Protein AF-A0A380TCC9-F1 (afdb_monomer_lite)

Structure (mmCIF, N/CA/C/O backbone):
data_AF-A0A380TCC9-F1
#
_entry.id   AF-A0A380TCC9-F1
#
loop_
_atom_site.group_PDB
_atom_site.id
_atom_site.type_symbol
_atom_site.label_atom_id
_atom_site.label_alt_id
_atom_site.label_comp_id
_atom_site.label_asym_id
_atom_site.label_entity_id
_atom_site.label_seq_id
_atom_site.pdbx_PDB_ins_code
_atom_site.Cartn_x
_atom_site.Cartn_y
_atom_site.Cartn_z
_atom_site.occupancy
_atom_site.B_iso_or_equiv
_atom_site.auth_seq_id
_atom_site.auth_comp_id
_atom_site.auth_asym_id
_atom_site.auth_atom_id
_atom_site.pdbx_PDB_model_num
ATOM 1 N N . MET A 1 1 ? -4.052 -6.286 26.783 1.00 78.56 1 MET A N 1
ATOM 2 C CA . MET A 1 1 ? -2.960 -5.818 25.905 1.00 78.56 1 MET A CA 1
ATOM 3 C C . MET A 1 1 ? -2.343 -6.938 25.091 1.00 78.56 1 MET A C 1
ATOM 5 O O . MET A 1 1 ? -2.169 -6.717 23.906 1.00 78.56 1 MET A O 1
ATOM 9 N N . PHE A 1 2 ? -2.121 -8.133 25.656 1.00 84.25 2 PHE A N 1
ATOM 10 C CA . PHE A 1 2 ? -1.606 -9.297 24.916 1.00 84.25 2 PHE A CA 1
ATOM 11 C C . PHE A 1 2 ? -2.250 -9.511 23.531 1.00 84.25 2 PHE A C 1
ATOM 13 O O . PHE A 1 2 ? -1.544 -9.491 22.535 1.00 84.25 2 PHE A O 1
ATOM 20 N N . TRP A 1 3 ? -3.585 -9.587 23.446 1.00 83.81 3 TRP A N 1
ATOM 21 C CA . TRP A 1 3 ? -4.296 -9.752 22.168 1.00 83.81 3 TRP A CA 1
ATOM 22 C C . TRP A 1 3 ? -4.036 -8.645 21.139 1.00 83.81 3 TRP A C 1
ATOM 24 O O . TRP A 1 3 ? -3.915 -8.933 19.956 1.00 83.81 3 TRP A O 1
ATOM 34 N N . VAL A 1 4 ? -3.924 -7.386 21.576 1.00 88.00 4 VAL A N 1
ATOM 35 C CA . V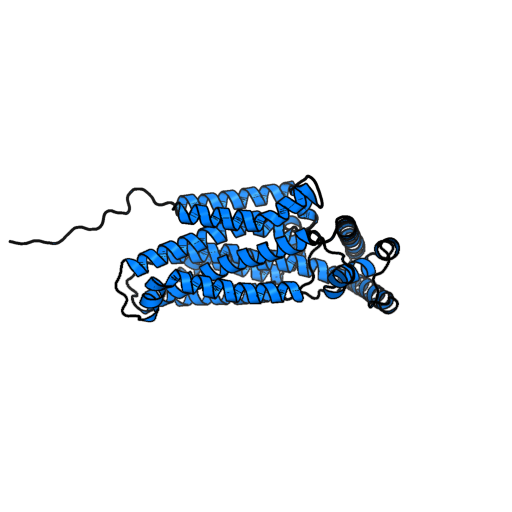AL A 1 4 ? -3.636 -6.254 20.677 1.00 88.00 4 VAL A CA 1
ATOM 36 C C . VAL A 1 4 ? -2.230 -6.394 20.108 1.00 88.00 4 VAL A C 1
ATOM 38 O O . VAL A 1 4 ? -2.048 -6.239 18.907 1.00 88.00 4 VAL A O 1
ATOM 41 N N . ILE A 1 5 ? -1.254 -6.734 20.955 1.00 87.94 5 ILE A N 1
ATOM 42 C CA . ILE A 1 5 ? 0.132 -6.963 20.536 1.00 87.94 5 ILE A CA 1
ATOM 43 C C . ILE A 1 5 ? 0.188 -8.143 19.566 1.00 87.94 5 ILE A C 1
ATOM 45 O O . ILE A 1 5 ? 0.710 -7.990 18.472 1.00 87.94 5 ILE A O 1
ATOM 49 N N . LEU A 1 6 ? -0.427 -9.276 19.916 1.00 90.69 6 LEU A N 1
ATOM 50 C CA . LEU A 1 6 ? -0.448 -10.475 19.079 1.00 90.69 6 LEU A CA 1
ATOM 51 C C . LEU A 1 6 ? -1.044 -10.200 17.691 1.00 90.69 6 LEU A C 1
ATOM 53 O O . LEU A 1 6 ? -0.425 -10.546 16.687 1.00 90.69 6 LEU A O 1
ATOM 57 N N . LEU A 1 7 ? -2.212 -9.552 17.621 1.00 91.38 7 LEU A N 1
ATOM 58 C CA . LEU A 1 7 ? -2.863 -9.213 16.350 1.00 91.38 7 LEU A CA 1
ATOM 59 C C . LEU A 1 7 ? -2.047 -8.202 15.541 1.00 91.38 7 LEU A C 1
ATOM 61 O O . LEU A 1 7 ? -1.898 -8.371 14.335 1.00 91.38 7 LEU A O 1
ATOM 65 N N . THR A 1 8 ? -1.477 -7.192 16.203 1.00 91.25 8 THR A N 1
ATOM 66 C CA . THR A 1 8 ? -0.614 -6.191 15.557 1.00 91.25 8 THR A CA 1
ATOM 67 C C . THR A 1 8 ? 0.622 -6.850 14.960 1.00 91.25 8 THR A C 1
ATOM 69 O O . THR A 1 8 ? 0.896 -6.665 13.780 1.00 91.25 8 THR A O 1
ATOM 72 N N . THR A 1 9 ? 1.348 -7.652 15.744 1.00 89.44 9 THR A N 1
ATOM 73 C CA . THR A 1 9 ? 2.548 -8.358 15.288 1.00 89.44 9 THR A CA 1
ATOM 74 C C . THR A 1 9 ? 2.212 -9.336 14.171 1.00 89.44 9 THR A C 1
ATOM 76 O O . THR A 1 9 ? 2.913 -9.354 13.171 1.00 89.44 9 THR A O 1
ATOM 79 N N . THR A 1 10 ? 1.111 -10.084 14.281 1.00 92.38 10 THR A N 1
ATOM 80 C CA . THR A 1 10 ? 0.687 -11.026 13.234 1.00 92.38 10 THR A CA 1
ATOM 81 C C . THR A 1 10 ? 0.359 -10.300 11.930 1.00 92.38 10 THR A C 1
ATOM 83 O O . THR A 1 10 ? 0.885 -10.660 10.879 1.00 92.38 10 THR A O 1
ATOM 86 N N . ALA A 1 11 ? -0.458 -9.242 11.988 1.00 91.81 11 ALA A N 1
ATOM 87 C CA . ALA A 1 11 ? -0.800 -8.445 10.812 1.00 91.81 11 ALA A CA 1
ATOM 88 C C . ALA A 1 11 ? 0.447 -7.809 10.181 1.00 91.81 11 ALA A C 1
ATOM 90 O O . ALA A 1 11 ? 0.619 -7.848 8.966 1.00 91.81 11 ALA A O 1
ATOM 91 N N . TYR A 1 12 ? 1.344 -7.270 11.007 1.00 90.62 12 TYR A N 1
ATOM 92 C CA . TYR A 1 12 ? 2.593 -6.661 10.564 1.00 90.62 12 TYR A CA 1
ATOM 93 C C . TYR A 1 12 ? 3.543 -7.676 9.915 1.00 90.62 12 TYR A C 1
ATOM 95 O O . TYR A 1 12 ? 4.058 -7.420 8.831 1.00 90.62 12 TYR A O 1
ATOM 103 N N . SER A 1 13 ? 3.724 -8.856 10.515 1.00 88.25 13 SER A N 1
ATOM 104 C CA . SER A 1 13 ? 4.538 -9.934 9.945 1.00 88.25 13 SER A CA 1
ATOM 105 C C . SER A 1 13 ? 4.006 -10.399 8.592 1.00 88.25 13 SER A C 1
ATOM 107 O O . SER A 1 13 ? 4.793 -10.567 7.664 1.00 88.25 13 SER A O 1
ATOM 109 N N . LEU A 1 14 ? 2.685 -10.556 8.450 1.00 89.56 14 LEU A N 1
ATOM 110 C CA . LEU A 1 14 ? 2.065 -10.929 7.175 1.00 89.56 14 LEU A CA 1
ATOM 111 C C . LEU A 1 14 ? 2.232 -9.839 6.112 1.00 89.56 14 LEU A C 1
ATOM 113 O O . LEU A 1 14 ? 2.480 -10.148 4.950 1.00 89.56 14 LEU A O 1
ATOM 117 N N . VAL A 1 15 ? 2.141 -8.568 6.507 1.00 86.81 15 VAL A N 1
ATOM 118 C CA . VAL A 1 15 ? 2.329 -7.434 5.596 1.00 86.81 15 VAL A CA 1
ATOM 119 C C . VAL A 1 15 ? 3.789 -7.251 5.174 1.00 86.81 15 VAL A C 1
ATOM 121 O O . VAL A 1 15 ? 4.055 -6.814 4.060 1.00 86.81 15 VAL A O 1
ATOM 124 N N . ILE A 1 16 ? 4.747 -7.622 6.019 1.00 85.19 16 ILE A N 1
ATOM 125 C CA . ILE A 1 16 ? 6.178 -7.544 5.701 1.00 85.19 16 ILE A CA 1
ATOM 126 C C . ILE A 1 16 ? 6.702 -8.797 4.992 1.00 85.19 16 ILE A C 1
ATOM 128 O O . ILE A 1 16 ? 7.741 -8.734 4.330 1.00 85.19 16 ILE A O 1
ATOM 132 N N . ALA A 1 17 ? 5.987 -9.920 5.064 1.00 84.44 17 ALA A N 1
ATOM 133 C CA . ALA A 1 17 ? 6.385 -11.181 4.441 1.00 84.44 17 ALA A CA 1
ATOM 134 C C . ALA A 1 17 ? 6.807 -11.060 2.959 1.00 84.44 17 ALA A C 1
ATOM 136 O O . ALA A 1 17 ? 7.847 -11.627 2.621 1.00 84.44 17 ALA A O 1
ATOM 137 N N . PRO A 1 18 ? 6.118 -10.299 2.079 1.00 81.81 18 PRO A N 1
ATOM 138 C CA . PRO A 1 18 ? 6.538 -10.168 0.682 1.00 81.81 18 PRO A CA 1
ATOM 139 C C . PRO A 1 18 ? 7.886 -9.457 0.548 1.00 81.81 18 PRO A C 1
ATOM 141 O O . PRO A 1 18 ? 8.705 -9.835 -0.285 1.00 81.81 18 PRO A O 1
ATOM 144 N N . MET A 1 19 ? 8.161 -8.463 1.398 1.00 79.00 19 MET A N 1
ATOM 145 C CA . MET A 1 19 ? 9.462 -7.791 1.420 1.00 79.00 19 MET A CA 1
ATOM 146 C C . MET A 1 19 ? 10.555 -8.707 1.940 1.00 79.00 19 MET A C 1
ATOM 148 O O . MET A 1 19 ? 11.636 -8.754 1.368 1.00 79.00 19 MET A O 1
ATOM 152 N N . LEU A 1 20 ? 10.295 -9.457 3.010 1.00 81.06 20 LEU A N 1
ATOM 153 C CA . LEU A 1 20 ? 11.282 -10.407 3.514 1.00 81.06 20 LEU A CA 1
ATOM 154 C C . LEU A 1 20 ? 11.590 -11.468 2.463 1.00 81.06 20 LEU A C 1
ATOM 156 O O . LEU A 1 20 ? 12.763 -11.720 2.207 1.00 81.06 20 LEU A O 1
ATOM 160 N N . TYR A 1 21 ? 10.571 -12.015 1.797 1.00 82.50 21 TYR A N 1
ATOM 161 C CA . TYR A 1 21 ? 10.746 -12.985 0.719 1.00 82.50 21 TYR A CA 1
ATOM 162 C C . TYR A 1 21 ? 11.533 -12.391 -0.460 1.00 82.50 21 TYR A C 1
ATOM 164 O O . TYR A 1 21 ? 12.522 -12.974 -0.907 1.00 82.50 21 TYR A O 1
ATOM 172 N N . ALA A 1 22 ? 11.200 -11.173 -0.892 1.00 77.56 22 ALA A N 1
ATOM 173 C CA . ALA A 1 22 ? 11.946 -10.463 -1.927 1.00 77.56 22 ALA A CA 1
ATOM 174 C C . ALA A 1 22 ? 13.425 -10.212 -1.556 1.00 77.56 22 ALA A C 1
ATOM 176 O O . ALA A 1 22 ? 14.294 -10.290 -2.428 1.00 77.56 22 ALA A O 1
ATOM 177 N N . ALA A 1 23 ? 13.709 -9.930 -0.277 1.00 77.38 23 ALA A N 1
ATOM 178 C CA . ALA A 1 23 ? 15.044 -9.644 0.271 1.00 77.38 23 ALA A CA 1
ATOM 179 C C . ALA A 1 23 ? 15.873 -10.894 0.592 1.00 77.38 23 ALA A C 1
ATOM 181 O O . ALA A 1 23 ? 17.027 -10.775 1.005 1.00 77.38 23 ALA A O 1
ATOM 182 N N . THR A 1 24 ? 15.282 -12.081 0.513 1.00 77.50 24 THR A N 1
ATOM 183 C CA . THR A 1 24 ? 15.957 -13.326 0.899 1.00 77.50 24 THR A CA 1
ATOM 184 C C . THR A 1 24 ? 16.052 -14.296 -0.265 1.00 77.50 24 THR A C 1
ATOM 186 O O . THR A 1 24 ? 17.090 -14.939 -0.415 1.00 77.50 24 THR A O 1
ATOM 189 N N . PHE A 1 25 ? 15.026 -14.354 -1.119 1.00 76.69 25 PHE A N 1
ATOM 190 C CA . PHE A 1 25 ? 14.885 -15.402 -2.128 1.00 76.69 25 PHE A CA 1
ATOM 191 C C . PHE A 1 25 ? 14.751 -14.906 -3.574 1.00 76.69 25 PHE A C 1
ATOM 193 O O . PHE A 1 25 ? 15.068 -15.676 -4.474 1.00 76.69 25 PHE A O 1
ATOM 200 N N . VAL A 1 26 ? 14.317 -13.660 -3.824 1.00 72.25 26 VAL A N 1
ATOM 201 C CA . VAL A 1 26 ? 13.966 -13.214 -5.194 1.00 72.25 26 VAL A CA 1
ATOM 202 C C . VAL A 1 26 ? 14.960 -12.215 -5.784 1.00 72.25 26 VAL A C 1
ATOM 204 O O . VAL A 1 26 ? 15.611 -12.519 -6.777 1.00 72.25 26 VAL A O 1
ATOM 207 N N . HIS A 1 27 ? 15.088 -11.017 -5.204 1.00 70.06 27 HIS A N 1
ATOM 208 C CA . HIS A 1 27 ? 15.743 -9.890 -5.891 1.00 70.06 27 HIS A CA 1
ATOM 209 C C . HIS A 1 27 ? 17.139 -9.585 -5.373 1.00 70.06 27 HIS A C 1
ATOM 211 O O . HIS A 1 27 ? 18.069 -9.358 -6.139 1.00 70.06 27 HIS A O 1
ATOM 217 N N . THR A 1 28 ? 17.305 -9.525 -4.056 1.00 63.62 28 THR A N 1
ATOM 218 C CA . THR A 1 28 ? 18.576 -9.136 -3.430 1.00 63.62 28 THR A CA 1
ATOM 219 C C . THR A 1 28 ? 18.705 -9.842 -2.094 1.00 63.62 28 THR A C 1
ATOM 221 O O . THR A 1 28 ? 17.683 -10.114 -1.490 1.00 63.62 28 THR A O 1
ATOM 224 N N . LYS A 1 29 ? 19.925 -10.077 -1.591 1.00 64.88 29 LYS A N 1
ATOM 225 C CA . LYS A 1 29 ? 20.166 -10.506 -0.194 1.00 64.88 29 LYS A CA 1
ATOM 226 C C . LYS A 1 29 ? 20.219 -9.322 0.788 1.00 64.88 29 LYS A C 1
ATOM 228 O O . LYS A 1 29 ? 20.809 -9.427 1.860 1.00 64.88 29 LYS A O 1
ATOM 233 N N . ASN A 1 30 ? 19.697 -8.157 0.392 1.00 66.69 30 ASN A N 1
ATOM 234 C CA . ASN A 1 30 ? 19.792 -6.921 1.162 1.00 66.69 30 ASN A CA 1
ATOM 235 C C . ASN A 1 30 ? 18.431 -6.223 1.233 1.00 66.69 30 ASN A C 1
ATOM 237 O O . ASN A 1 30 ? 17.964 -5.629 0.264 1.00 66.69 30 ASN A O 1
ATOM 241 N N . PHE A 1 31 ? 17.832 -6.225 2.421 1.00 65.69 31 PHE A N 1
ATOM 242 C CA . PHE A 1 31 ? 16.530 -5.613 2.683 1.00 65.69 31 PHE A CA 1
ATOM 243 C C . PHE A 1 31 ? 16.463 -4.125 2.291 1.00 65.69 31 PHE A C 1
ATOM 245 O O . PHE A 1 31 ? 15.452 -3.669 1.768 1.00 65.69 31 PHE A O 1
ATOM 252 N N . LEU A 1 32 ? 17.555 -3.368 2.452 1.00 64.31 32 LEU A N 1
ATOM 253 C CA . LEU A 1 32 ? 17.616 -1.948 2.071 1.00 64.31 32 LEU A CA 1
ATOM 254 C C . LEU A 1 32 ? 17.668 -1.729 0.552 1.00 64.31 32 LEU A C 1
ATOM 256 O O . LEU A 1 32 ? 17.309 -0.649 0.077 1.00 64.31 32 LEU A O 1
ATOM 260 N N . ALA A 1 33 ? 18.101 -2.732 -0.217 1.00 64.50 33 ALA A N 1
ATOM 261 C CA . ALA A 1 33 ? 18.130 -2.658 -1.674 1.00 64.50 33 ALA A CA 1
ATOM 262 C C . ALA A 1 33 ? 16.720 -2.773 -2.281 1.00 64.50 33 ALA A C 1
ATOM 264 O O . ALA A 1 33 ? 16.466 -2.183 -3.331 1.00 64.50 33 ALA A O 1
ATOM 265 N N . LEU A 1 34 ? 15.772 -3.417 -1.581 1.00 66.12 34 LEU A N 1
ATOM 266 C CA . LEU A 1 34 ? 14.358 -3.476 -1.983 1.00 66.12 34 LEU A CA 1
ATOM 267 C C . LEU A 1 34 ? 13.680 -2.114 -2.065 1.00 66.12 34 LEU A C 1
ATOM 269 O O . LEU A 1 34 ? 12.731 -1.942 -2.829 1.00 66.12 34 LEU A O 1
ATOM 273 N N . TYR A 1 35 ? 14.196 -1.133 -1.328 1.00 67.19 35 TYR A N 1
ATOM 274 C CA . TYR A 1 35 ? 13.736 0.242 -1.431 1.00 67.19 35 TYR A CA 1
ATOM 275 C C . TYR A 1 35 ? 13.854 0.768 -2.870 1.00 67.19 35 TYR A C 1
ATOM 277 O O . TYR A 1 35 ? 13.025 1.556 -3.292 1.00 67.19 35 TYR A O 1
ATOM 285 N N . GLY A 1 36 ? 14.840 0.319 -3.658 1.00 59.62 36 GLY A N 1
ATOM 286 C CA . GLY A 1 36 ? 14.944 0.705 -5.069 1.00 59.62 36 GLY A CA 1
ATOM 287 C C . GLY A 1 36 ? 13.829 0.132 -5.952 1.00 59.62 36 GLY A C 1
ATOM 288 O O . GLY A 1 36 ? 13.488 0.748 -6.955 1.00 59.62 36 GLY A O 1
ATOM 289 N N . TYR A 1 37 ? 13.252 -1.012 -5.573 1.00 62.91 37 TYR A N 1
ATOM 290 C CA . TYR A 1 37 ? 12.226 -1.718 -6.346 1.00 62.91 37 TYR A CA 1
ATOM 291 C C . TYR A 1 37 ? 10.805 -1.267 -5.984 1.00 62.91 37 TYR A C 1
ATOM 293 O O . TYR A 1 37 ? 9.946 -1.192 -6.861 1.00 62.91 37 TYR A O 1
ATOM 301 N N . ALA A 1 38 ? 10.543 -0.956 -4.711 1.00 66.12 38 ALA A N 1
ATOM 302 C CA . ALA A 1 38 ? 9.251 -0.429 -4.266 1.00 66.12 38 ALA A CA 1
ATOM 303 C C . ALA A 1 38 ? 9.385 0.472 -3.027 1.00 66.12 38 ALA A C 1
ATOM 305 O O . ALA A 1 38 ? 8.992 0.081 -1.919 1.00 66.12 38 ALA A O 1
ATOM 306 N N . PRO A 1 39 ? 9.908 1.698 -3.194 1.00 65.81 39 PRO A N 1
ATOM 307 C CA . PRO A 1 39 ? 10.122 2.612 -2.075 1.00 65.81 39 PRO A CA 1
ATOM 308 C C . PRO A 1 39 ? 8.810 3.001 -1.375 1.00 65.81 39 PRO A C 1
ATOM 310 O O . PRO A 1 39 ? 8.765 3.106 -0.152 1.00 65.81 39 PRO A O 1
ATOM 313 N N . GLN A 1 40 ? 7.709 3.112 -2.122 1.00 67.00 40 GLN A N 1
ATOM 314 C CA . GLN A 1 40 ? 6.370 3.391 -1.600 1.00 67.00 40 GLN A CA 1
ATOM 315 C C . GLN A 1 40 ? 5.841 2.298 -0.668 1.00 67.00 40 GLN A C 1
ATOM 317 O O . GLN A 1 40 ? 5.240 2.590 0.366 1.00 67.00 40 GLN A O 1
ATOM 322 N N . GLN A 1 41 ? 6.076 1.032 -1.023 1.00 67.38 41 GLN A N 1
ATOM 323 C CA . GLN A 1 41 ? 5.690 -0.099 -0.192 1.00 67.38 41 GLN A CA 1
ATOM 324 C C . GLN A 1 41 ? 6.573 -0.105 1.053 1.00 67.38 41 GLN A C 1
ATOM 326 O O . GLN A 1 41 ? 6.057 -0.196 2.163 1.00 67.38 41 GLN A O 1
ATOM 331 N N . PHE A 1 42 ? 7.884 0.078 0.881 1.00 67.06 42 PHE A N 1
ATOM 332 C CA . PHE A 1 42 ? 8.853 0.076 1.974 1.00 67.06 42 PHE A CA 1
ATOM 333 C C . PHE A 1 42 ? 8.552 1.150 3.026 1.00 67.06 42 PHE A C 1
ATOM 335 O O . PHE A 1 42 ? 8.518 0.858 4.217 1.00 67.06 42 PHE A O 1
ATOM 342 N N . VAL A 1 43 ? 8.280 2.386 2.603 1.00 71.38 43 VAL A N 1
ATOM 343 C CA . VAL A 1 43 ? 8.030 3.495 3.532 1.00 71.38 43 VAL A CA 1
ATOM 344 C C . VAL A 1 43 ? 6.729 3.300 4.306 1.00 71.38 43 VAL A C 1
ATOM 346 O O . VAL A 1 43 ? 6.723 3.527 5.511 1.00 71.38 43 VAL A O 1
ATOM 349 N N . PHE A 1 44 ? 5.646 2.856 3.660 1.00 75.19 44 PHE A N 1
ATOM 350 C CA . PHE A 1 44 ? 4.353 2.692 4.329 1.00 75.19 44 PHE A CA 1
ATOM 351 C C . PHE A 1 44 ? 4.259 1.419 5.187 1.00 75.19 44 PHE A C 1
ATOM 353 O O . PHE A 1 44 ? 3.762 1.458 6.313 1.00 75.19 44 PHE A O 1
ATOM 360 N N . LEU A 1 45 ? 4.715 0.279 4.669 1.00 75.69 45 LEU A N 1
ATOM 361 C CA . LEU A 1 45 ? 4.446 -1.024 5.286 1.00 75.69 45 LEU A CA 1
ATOM 362 C C . LEU A 1 45 ? 5.385 -1.325 6.451 1.00 75.69 45 LEU A C 1
ATOM 364 O O . LEU A 1 45 ? 4.985 -2.011 7.387 1.00 75.69 45 LEU A O 1
ATOM 368 N N . VAL A 1 46 ? 6.605 -0.780 6.431 1.00 71.75 46 VAL A N 1
ATOM 369 C CA . VAL A 1 46 ? 7.576 -1.002 7.510 1.00 71.75 46 VAL A CA 1
ATOM 370 C C . VAL A 1 46 ? 7.195 -0.213 8.765 1.00 71.75 46 VAL A C 1
ATOM 372 O O . VAL A 1 46 ? 7.534 -0.623 9.866 1.00 71.75 46 VAL A O 1
ATOM 375 N N . LEU A 1 47 ? 6.495 0.921 8.651 1.00 73.44 47 LEU A N 1
ATOM 376 C CA . LEU A 1 47 ? 6.378 1.852 9.783 1.00 73.44 47 LEU A CA 1
ATOM 377 C C . LEU A 1 47 ? 4.962 2.408 10.002 1.00 73.44 47 LEU A C 1
ATOM 379 O O . LEU A 1 47 ? 4.350 2.037 11.007 1.00 73.44 47 LEU A O 1
ATOM 383 N N . PRO A 1 48 ? 4.379 3.228 9.103 1.00 81.12 48 PRO A N 1
ATOM 384 C CA . PRO A 1 48 ? 2.993 3.677 9.224 1.00 81.12 48 PRO A CA 1
ATOM 385 C C . PRO A 1 48 ? 2.000 2.538 9.447 1.00 81.12 48 PRO A C 1
ATOM 387 O O . PRO A 1 48 ? 1.117 2.655 10.293 1.00 81.12 48 PRO A O 1
ATOM 390 N N . PHE A 1 49 ? 2.162 1.409 8.755 1.00 86.94 49 PHE A N 1
ATOM 391 C CA . PHE A 1 49 ? 1.252 0.280 8.914 1.00 86.94 49 PHE A CA 1
ATOM 392 C C . PHE A 1 49 ? 1.268 -0.310 10.332 1.00 86.94 49 PHE A C 1
ATOM 394 O O . PHE A 1 49 ? 0.214 -0.662 10.858 1.00 86.94 49 PHE A O 1
ATOM 401 N N . LEU A 1 50 ? 2.432 -0.368 10.986 1.00 87.00 50 LEU A N 1
ATOM 402 C CA . LEU A 1 50 ? 2.542 -0.859 12.360 1.00 87.00 50 LEU A CA 1
ATOM 403 C C . LEU A 1 50 ? 1.763 0.032 13.339 1.00 87.00 50 LEU A C 1
ATOM 405 O O . LEU A 1 50 ? 1.013 -0.470 14.180 1.00 87.00 50 LEU A O 1
ATOM 409 N N . ILE A 1 51 ? 1.898 1.355 13.186 1.00 85.56 51 ILE A N 1
ATOM 410 C CA . ILE A 1 51 ? 1.138 2.349 13.958 1.00 85.56 51 ILE A CA 1
ATOM 411 C C . ILE A 1 51 ? -0.361 2.180 13.691 1.00 85.56 51 ILE A C 1
ATOM 413 O O . ILE A 1 51 ? -1.154 2.121 14.633 1.00 85.56 51 ILE A O 1
ATOM 417 N N . ALA A 1 52 ? -0.747 2.062 12.419 1.00 88.06 52 ALA A N 1
ATOM 418 C CA . ALA A 1 52 ? -2.134 1.907 12.003 1.00 88.06 52 ALA A CA 1
ATOM 419 C C . ALA A 1 52 ? -2.767 0.637 12.590 1.00 88.06 52 ALA A C 1
ATOM 421 O O . ALA A 1 52 ? -3.852 0.704 13.167 1.00 88.06 52 ALA A O 1
ATOM 422 N N . ALA A 1 53 ? -2.078 -0.504 12.511 1.00 91.25 53 ALA A N 1
ATOM 423 C CA . ALA A 1 53 ? -2.538 -1.775 13.060 1.00 91.25 53 ALA A CA 1
ATOM 424 C C . ALA A 1 53 ? -2.717 -1.714 14.577 1.00 91.25 53 ALA A C 1
ATOM 426 O O . ALA A 1 53 ? -3.792 -2.043 15.085 1.00 91.25 53 ALA A O 1
ATOM 427 N N . TYR A 1 54 ? -1.709 -1.206 15.289 1.00 91.00 54 TYR A N 1
ATOM 428 C CA . TYR A 1 54 ? -1.778 -1.050 16.737 1.00 91.00 54 TYR A CA 1
ATOM 429 C C . TYR A 1 54 ? -2.943 -0.147 17.160 1.00 91.00 54 TYR A C 1
ATOM 431 O O . TYR A 1 54 ? -3.750 -0.531 18.009 1.00 91.00 54 TYR A O 1
ATOM 439 N N . ALA A 1 55 ? -3.072 1.027 16.535 1.00 89.44 55 ALA A N 1
ATOM 440 C CA . ALA A 1 55 ? -4.134 1.980 16.833 1.00 89.44 55 ALA A CA 1
ATOM 441 C C . ALA A 1 55 ? -5.527 1.398 16.548 1.00 89.44 55 ALA A C 1
ATOM 443 O O . ALA A 1 55 ? -6.427 1.535 17.376 1.00 89.44 55 ALA A O 1
ATOM 444 N N . SER A 1 56 ? -5.688 0.684 15.429 1.00 92.50 56 SER A N 1
ATOM 445 C CA . SER A 1 56 ? -6.959 0.074 15.017 1.00 92.50 56 SER A CA 1
ATOM 446 C C . SER A 1 56 ? -7.412 -1.012 15.990 1.00 92.50 56 SER A C 1
ATOM 448 O O . SER A 1 56 ? -8.532 -0.961 16.500 1.00 92.50 56 SER A O 1
ATOM 450 N N . PHE A 1 57 ? -6.537 -1.969 16.315 1.00 93.88 57 PHE A N 1
ATOM 451 C CA . PHE A 1 57 ? -6.878 -3.054 17.240 1.00 93.88 57 PHE A CA 1
ATOM 452 C C . PHE A 1 57 ? -7.069 -2.559 18.674 1.00 93.88 57 PHE A C 1
ATOM 454 O O . PHE A 1 57 ? -7.949 -3.047 19.390 1.00 93.88 57 PHE A O 1
ATOM 461 N N . LEU A 1 58 ? -6.270 -1.579 19.108 1.00 91.69 58 LEU A N 1
ATOM 462 C CA . LEU A 1 58 ? -6.425 -0.994 20.432 1.00 91.69 58 LEU A CA 1
ATOM 463 C C . LEU A 1 58 ? -7.725 -0.191 20.544 1.00 91.69 58 LEU A C 1
ATOM 465 O O . LEU A 1 58 ? -8.411 -0.311 21.562 1.00 91.69 58 LEU A O 1
ATOM 469 N N . CYS A 1 59 ? -8.076 0.580 19.511 1.00 90.44 59 CYS A N 1
ATOM 470 C CA . CYS A 1 59 ? -9.332 1.321 19.449 1.00 90.44 59 CYS A CA 1
ATOM 471 C C . CYS A 1 59 ? -10.516 0.356 19.522 1.00 90.44 59 CYS A C 1
ATOM 473 O O . CYS A 1 59 ? -11.334 0.466 20.434 1.00 90.44 59 CYS A O 1
ATOM 475 N N . PHE A 1 60 ? -10.534 -0.663 18.658 1.00 91.44 60 PHE A N 1
ATOM 476 C CA . PHE A 1 60 ? -11.592 -1.668 18.633 1.00 91.44 60 PHE A CA 1
ATOM 477 C C . PHE A 1 60 ? -11.781 -2.340 19.997 1.00 91.44 60 PHE A C 1
ATOM 479 O O . PHE A 1 60 ? -12.897 -2.440 20.505 1.00 91.44 60 PHE A O 1
ATOM 486 N N . ARG A 1 61 ? -10.678 -2.726 20.654 1.00 90.25 61 ARG A N 1
ATOM 487 C CA . ARG A 1 61 ? -10.727 -3.286 22.010 1.00 90.25 61 ARG A CA 1
ATOM 488 C C . ARG A 1 61 ? -11.363 -2.320 23.010 1.00 90.25 61 ARG A C 1
ATOM 490 O O . ARG A 1 61 ? -12.144 -2.759 23.849 1.00 90.25 61 ARG A O 1
ATOM 497 N N . GLN A 1 62 ? -10.988 -1.043 22.990 1.00 88.31 62 GLN A N 1
ATOM 498 C CA . GLN A 1 62 ? -11.527 -0.060 23.934 1.00 88.31 62 GLN A CA 1
ATOM 499 C C . GLN A 1 62 ? -13.013 0.199 23.692 1.00 88.31 62 GLN A C 1
ATOM 501 O O . GLN A 1 62 ? -13.780 0.223 24.650 1.00 88.31 62 GLN A O 1
ATOM 506 N N . VAL A 1 63 ? -13.423 0.301 22.429 1.00 88.31 63 VAL A N 1
ATOM 507 C CA . VAL A 1 63 ? -14.829 0.438 22.040 1.00 88.31 63 VAL A CA 1
ATOM 508 C C . VAL A 1 63 ? -15.649 -0.759 22.521 1.00 88.31 63 VAL A C 1
ATOM 510 O O . VAL A 1 63 ? -16.678 -0.569 23.161 1.00 88.31 63 VAL A O 1
ATOM 513 N N . LEU A 1 64 ? -15.168 -1.990 22.316 1.00 86.75 64 LEU A N 1
ATOM 514 C CA . LEU A 1 64 ? -15.847 -3.189 22.816 1.00 86.75 64 LEU A CA 1
ATOM 515 C C . LEU A 1 64 ? -15.963 -3.219 24.346 1.00 86.75 64 LEU A C 1
ATOM 517 O O . LEU A 1 64 ? -16.972 -3.687 24.865 1.00 86.75 64 LEU A O 1
ATOM 521 N N . ILE A 1 65 ? -14.952 -2.735 25.077 1.00 86.44 65 ILE A N 1
ATOM 522 C CA . ILE A 1 65 ? -15.021 -2.635 26.544 1.00 86.44 65 ILE A CA 1
ATOM 523 C C . ILE A 1 65 ? -16.127 -1.666 26.955 1.00 86.44 65 ILE A C 1
ATOM 525 O O . ILE A 1 65 ? -16.932 -2.021 27.812 1.00 86.44 65 ILE A O 1
ATOM 529 N N . VAL A 1 66 ? -16.195 -0.487 26.329 1.00 85.12 66 VAL A N 1
ATOM 530 C CA . VAL A 1 66 ? -17.248 0.503 26.600 1.00 85.12 66 VAL A CA 1
ATOM 531 C C . VAL A 1 66 ? -18.622 -0.104 26.323 1.00 85.12 66 VAL A C 1
ATOM 533 O O . VAL A 1 66 ? -19.453 -0.128 27.227 1.00 85.12 66 VAL A O 1
ATOM 536 N N . ILE A 1 67 ? -18.811 -0.696 25.138 1.00 83.56 67 ILE A N 1
ATOM 537 C CA . ILE A 1 67 ? -20.064 -1.345 24.729 1.00 83.56 67 ILE A CA 1
ATOM 538 C C . ILE A 1 67 ? -20.490 -2.455 25.701 1.00 83.56 67 ILE A C 1
ATOM 540 O O . ILE A 1 67 ? -21.660 -2.546 26.042 1.00 83.56 67 ILE A O 1
ATOM 544 N N . ARG A 1 68 ? -19.563 -3.298 26.171 1.00 81.00 68 ARG A N 1
ATOM 545 C CA . ARG A 1 68 ? -19.885 -4.412 27.085 1.00 81.00 68 ARG A CA 1
ATOM 546 C C . ARG A 1 68 ? -20.109 -3.987 28.527 1.00 81.00 68 ARG A C 1
ATOM 548 O O . ARG A 1 68 ? -20.808 -4.673 29.262 1.00 81.00 68 ARG A O 1
ATOM 555 N N . SER A 1 69 ? -19.468 -2.903 28.950 1.00 77.88 69 SER A N 1
ATOM 556 C CA . SER A 1 69 ? -19.575 -2.396 30.319 1.00 77.88 69 SER A CA 1
ATOM 557 C C . SER A 1 69 ? -20.882 -1.652 30.592 1.00 77.88 69 SER A C 1
ATOM 559 O O . SER A 1 69 ? -21.144 -1.312 31.745 1.00 77.88 69 SER A O 1
ATOM 561 N N . LYS A 1 70 ? -21.689 -1.379 29.557 1.00 71.94 70 LYS A N 1
ATOM 562 C CA . LYS A 1 70 ? -22.875 -0.525 29.647 1.00 71.94 70 LYS A CA 1
ATOM 563 C C . LYS A 1 70 ? -24.054 -1.112 28.885 1.00 71.94 70 LYS A C 1
ATOM 565 O O . LYS A 1 70 ? -23.884 -1.766 27.863 1.00 71.94 70 LYS A O 1
ATOM 570 N N . ALA A 1 71 ? -25.253 -0.856 29.394 1.00 67.19 71 ALA A N 1
ATOM 571 C CA . ALA A 1 71 ? -26.482 -1.140 28.675 1.00 67.19 71 ALA A CA 1
ATOM 572 C C . ALA A 1 71 ? -26.731 0.003 27.685 1.00 67.19 71 ALA A C 1
ATOM 574 O O . ALA A 1 71 ? -26.858 1.155 28.093 1.00 67.19 71 ALA A O 1
ATOM 575 N N . PHE A 1 72 ? -26.750 -0.318 26.395 1.00 73.75 72 PHE A N 1
ATOM 576 C CA . PHE A 1 72 ? -27.155 0.608 25.345 1.00 73.75 72 PHE A CA 1
ATOM 577 C C . PHE A 1 72 ? -28.535 0.192 24.842 1.00 73.75 72 PHE A C 1
ATOM 579 O O . PHE A 1 72 ? -28.727 -0.966 24.477 1.00 73.75 72 PHE A O 1
ATOM 586 N N . ASP A 1 73 ? -29.461 1.144 24.741 1.00 67.94 73 ASP A N 1
ATOM 587 C CA . ASP A 1 73 ? -30.826 0.886 24.251 1.00 67.94 73 ASP A CA 1
ATOM 588 C C . ASP A 1 73 ? -30.878 0.614 22.734 1.00 67.94 73 ASP A C 1
ATOM 590 O O . ASP A 1 73 ? -31.902 0.221 22.184 1.00 67.94 73 ASP A O 1
ATOM 594 N N . SER A 1 74 ? -29.761 0.806 22.025 1.00 75.50 74 SER A N 1
ATOM 595 C CA . SER A 1 74 ? -29.662 0.523 20.595 1.00 75.50 74 SER A CA 1
ATOM 596 C C . SER A 1 74 ? -29.551 -0.982 20.336 1.00 75.50 74 SER A C 1
ATOM 598 O O . SER A 1 74 ? -28.521 -1.596 20.631 1.00 75.50 74 SER A O 1
ATOM 600 N N . GLU A 1 75 ? -30.570 -1.562 19.691 1.00 80.25 75 GLU A N 1
ATOM 601 C CA . GLU A 1 75 ? -30.558 -2.957 19.218 1.00 80.25 75 GLU A CA 1
ATOM 602 C C . GLU A 1 75 ? -29.318 -3.266 18.369 1.00 80.25 75 GLU A C 1
ATOM 604 O O . GLU A 1 75 ? -28.725 -4.336 18.487 1.00 80.25 75 GLU A O 1
ATOM 609 N N . PHE A 1 76 ? -28.868 -2.297 17.567 1.00 79.12 76 PHE A N 1
ATOM 610 C CA . PHE A 1 76 ? -27.679 -2.423 16.730 1.00 79.12 76 PHE A CA 1
ATOM 611 C C . PHE A 1 76 ? -26.384 -2.547 17.550 1.00 79.12 76 PHE A C 1
ATOM 613 O O . PHE A 1 76 ? -25.567 -3.426 17.275 1.00 79.12 76 PHE A O 1
ATOM 620 N N . ILE A 1 77 ? -26.193 -1.713 18.582 1.00 77.69 77 ILE A N 1
ATOM 621 C CA . ILE A 1 77 ? -25.009 -1.788 19.462 1.00 77.69 77 ILE A CA 1
ATOM 622 C C . ILE A 1 77 ? -25.000 -3.111 20.228 1.00 77.69 77 ILE A C 1
ATOM 624 O O . ILE A 1 77 ? -23.964 -3.775 20.313 1.00 77.69 77 ILE A O 1
ATOM 628 N N . THR A 1 78 ? -26.160 -3.519 20.741 1.00 79.06 78 THR A N 1
ATOM 629 C CA . THR A 1 78 ? -26.326 -4.785 21.458 1.00 79.06 78 THR A CA 1
ATOM 630 C C . THR A 1 78 ? -26.048 -5.978 20.543 1.00 79.06 78 THR A C 1
ATOM 632 O O . THR A 1 78 ? -25.306 -6.889 20.919 1.00 79.06 78 THR A O 1
ATOM 635 N N . TRP A 1 79 ? -26.547 -5.947 19.303 1.00 83.81 79 TRP A N 1
ATOM 636 C CA . TRP A 1 79 ? -26.256 -6.975 18.309 1.00 83.81 79 TRP A CA 1
ATOM 637 C C . TRP A 1 79 ? -24.760 -7.052 17.992 1.00 83.81 79 TRP A C 1
ATOM 639 O O . TRP A 1 79 ? -24.208 -8.153 18.016 1.00 83.81 79 TRP A O 1
ATOM 649 N N . ILE A 1 80 ? -24.079 -5.918 17.773 1.00 81.06 80 ILE A N 1
ATOM 650 C CA . ILE A 1 80 ? -22.627 -5.902 17.530 1.00 81.06 80 ILE A CA 1
ATOM 651 C C . ILE A 1 80 ? -21.855 -6.406 18.749 1.00 81.06 80 ILE A C 1
ATOM 653 O O . ILE A 1 80 ? -20.913 -7.173 18.585 1.00 81.06 80 ILE A O 1
ATOM 657 N N . SER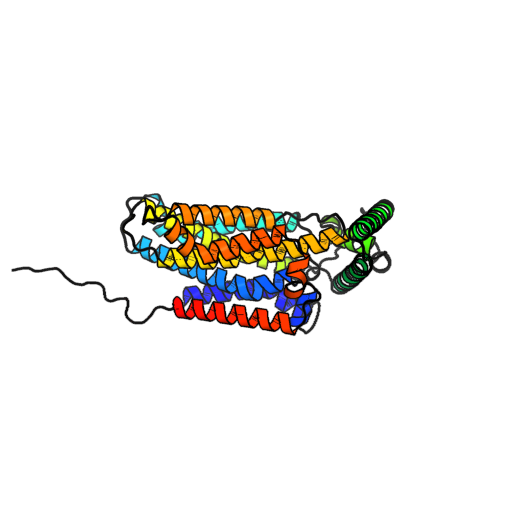 A 1 81 ? -22.238 -6.028 19.969 1.00 79.31 81 SER A N 1
ATOM 658 C CA . SER A 1 81 ? -21.586 -6.511 21.196 1.00 79.31 81 SER A CA 1
ATOM 659 C C . SER A 1 81 ? -21.571 -8.041 21.279 1.00 79.31 81 SER A C 1
ATOM 661 O O . SER A 1 81 ? -20.549 -8.653 21.617 1.00 79.31 81 SER A O 1
ATOM 663 N N . ASN A 1 82 ? -22.700 -8.650 20.907 1.00 84.00 82 ASN A N 1
ATOM 664 C CA . ASN A 1 82 ? -22.916 -10.092 20.957 1.00 84.00 82 ASN A CA 1
ATOM 665 C C . ASN A 1 82 ? -22.323 -10.819 19.740 1.00 84.00 82 ASN A C 1
ATOM 667 O O . ASN A 1 82 ? -21.843 -11.941 19.875 1.00 84.00 82 ASN A O 1
ATOM 671 N N . ASN A 1 83 ? -22.288 -10.169 18.573 1.00 87.38 83 ASN A N 1
ATOM 672 C CA . ASN A 1 83 ? -21.913 -10.775 17.291 1.00 87.38 83 ASN A CA 1
ATOM 673 C C . ASN A 1 83 ? -20.690 -10.114 16.634 1.00 87.38 83 ASN A C 1
ATOM 675 O O . ASN A 1 83 ? -20.507 -10.211 15.425 1.00 87.38 83 ASN A O 1
ATOM 679 N N . TRP A 1 84 ? -19.815 -9.464 17.407 1.00 83.88 84 TRP A N 1
ATOM 680 C CA . TRP A 1 84 ? -18.659 -8.721 16.879 1.00 83.88 84 TRP A CA 1
ATOM 681 C C . TRP A 1 84 ? -17.747 -9.570 15.975 1.00 83.88 84 TRP A C 1
ATOM 683 O O . TRP A 1 84 ? -17.166 -9.048 15.026 1.00 83.88 84 TRP A O 1
ATOM 693 N N . VAL A 1 85 ? -17.653 -10.881 16.232 1.00 88.12 85 VAL A N 1
ATOM 694 C CA . VAL A 1 85 ? -16.926 -11.834 15.376 1.00 88.12 85 VAL A CA 1
ATOM 695 C C . VAL A 1 85 ? -17.568 -11.926 13.991 1.00 88.12 85 VAL A C 1
ATOM 697 O O . VAL A 1 85 ? -16.861 -11.879 12.990 1.00 88.12 85 VAL A O 1
ATOM 700 N N . VAL A 1 86 ? -18.900 -12.000 13.924 1.00 88.62 86 VAL A N 1
ATOM 701 C CA . VAL A 1 86 ? -19.659 -12.035 12.664 1.00 88.62 86 VAL A CA 1
ATOM 702 C C . VAL A 1 86 ? -19.442 -10.744 11.880 1.00 88.62 86 VAL A C 1
ATOM 704 O O . VAL A 1 86 ? -19.207 -10.799 10.676 1.00 88.62 86 VAL A O 1
ATOM 707 N N . THR A 1 87 ? -19.425 -9.591 12.553 1.00 86.19 87 THR A N 1
ATOM 708 C CA . THR A 1 87 ? -19.126 -8.301 11.913 1.00 86.19 87 THR A CA 1
ATOM 709 C C . THR A 1 87 ? -17.729 -8.289 11.289 1.00 86.19 87 THR A C 1
ATOM 711 O O . THR A 1 87 ? -17.565 -7.852 10.152 1.00 86.19 87 THR A O 1
ATOM 714 N N . ILE A 1 88 ? -16.720 -8.831 11.983 1.00 87.75 88 ILE A N 1
ATOM 715 C CA . ILE A 1 88 ? -15.368 -8.966 11.421 1.00 87.75 88 ILE A CA 1
ATOM 716 C C . ILE A 1 88 ? -15.359 -9.930 10.229 1.00 87.75 88 ILE A C 1
ATOM 718 O O . ILE A 1 88 ? -14.763 -9.603 9.207 1.00 87.75 88 ILE A O 1
ATOM 722 N N . LEU A 1 89 ? -16.031 -11.083 10.318 1.00 90.00 89 LEU A N 1
ATOM 723 C CA . LEU A 1 89 ? -16.108 -12.053 9.217 1.00 90.00 89 LEU A CA 1
ATOM 724 C C . LEU A 1 89 ? -16.791 -11.471 7.973 1.00 90.00 89 LEU A C 1
ATOM 726 O O . LEU A 1 89 ? -16.340 -11.711 6.854 1.00 90.00 89 LEU A O 1
ATOM 730 N N . PHE A 1 90 ? -17.829 -10.658 8.158 1.00 89.19 90 PHE A N 1
ATOM 731 C CA . PHE A 1 90 ? -18.453 -9.920 7.064 1.00 89.19 90 PHE A CA 1
ATOM 732 C C . PHE A 1 90 ? -17.466 -8.939 6.412 1.00 89.19 90 PHE A C 1
ATOM 734 O O . PHE A 1 90 ? -17.347 -8.896 5.188 1.00 89.19 90 PHE A O 1
ATOM 741 N N . GLY A 1 91 ? -16.692 -8.211 7.222 1.00 87.88 91 GLY A N 1
ATOM 742 C CA . GLY A 1 91 ? -15.592 -7.379 6.735 1.00 87.88 91 GLY A CA 1
ATOM 743 C C . GLY A 1 91 ? -14.551 -8.167 5.942 1.00 87.88 91 GLY A C 1
ATOM 744 O O . GLY A 1 91 ? -14.152 -7.740 4.863 1.00 87.88 91 GLY A O 1
ATOM 745 N N . VAL A 1 92 ? -14.160 -9.349 6.425 1.00 90.50 92 VAL A N 1
ATOM 746 C CA . VAL A 1 92 ? -13.236 -10.253 5.724 1.00 90.50 92 VAL A CA 1
ATOM 747 C C . VAL A 1 92 ? -13.791 -10.665 4.358 1.00 90.50 92 VAL A C 1
ATOM 749 O O . VAL A 1 92 ? -13.053 -10.635 3.373 1.00 90.50 92 VAL A O 1
ATOM 752 N N . ALA A 1 93 ? -15.082 -10.990 4.261 1.00 89.94 93 ALA A N 1
ATOM 753 C CA . ALA A 1 93 ? -15.719 -11.324 2.988 1.00 89.94 93 ALA A CA 1
ATOM 754 C C . ALA A 1 93 ? -15.698 -10.139 2.004 1.00 89.94 93 ALA A C 1
ATOM 756 O O . ALA A 1 93 ? -15.293 -10.302 0.852 1.00 89.94 93 ALA A O 1
ATOM 757 N N . LEU A 1 94 ? -16.046 -8.930 2.462 1.00 88.38 94 LEU A N 1
ATOM 758 C CA . LEU A 1 94 ? -15.993 -7.717 1.636 1.00 88.38 94 LEU A CA 1
ATOM 759 C C . LEU A 1 94 ? -14.573 -7.406 1.155 1.00 88.38 94 LEU A C 1
ATOM 761 O O . LEU A 1 94 ? -14.351 -7.149 -0.028 1.00 88.38 94 LEU A O 1
ATOM 765 N N . VAL A 1 95 ? -13.598 -7.468 2.062 1.00 89.25 95 VAL A N 1
ATOM 766 C CA . VAL A 1 95 ? -12.189 -7.235 1.738 1.00 89.25 95 VAL A CA 1
ATOM 767 C C . VAL A 1 95 ? -11.670 -8.289 0.757 1.00 89.25 95 VAL A C 1
ATOM 769 O O . VAL A 1 95 ? -10.901 -7.950 -0.142 1.00 89.25 95 VAL A O 1
ATOM 772 N N . SER A 1 96 ? -12.128 -9.539 0.858 1.00 87.62 96 SER A N 1
ATOM 773 C CA . SER A 1 96 ? -11.772 -10.599 -0.095 1.00 87.62 96 SER A CA 1
ATOM 774 C C . SER A 1 96 ? -12.213 -10.245 -1.517 1.00 87.62 96 SER A C 1
ATOM 776 O O . SER A 1 96 ? -11.413 -10.344 -2.443 1.00 87.62 96 SER A O 1
ATOM 778 N N . ILE A 1 97 ? -13.446 -9.754 -1.690 1.00 86.06 97 ILE A N 1
ATOM 779 C CA . ILE A 1 97 ? -13.979 -9.339 -3.000 1.00 86.06 97 ILE A CA 1
ATOM 780 C C . ILE A 1 97 ? -13.136 -8.206 -3.597 1.00 86.06 97 ILE A C 1
ATOM 782 O O . ILE A 1 97 ? -12.725 -8.283 -4.755 1.00 86.06 97 ILE A O 1
ATOM 786 N N . VAL A 1 98 ? -12.825 -7.180 -2.797 1.00 82.50 98 VAL A N 1
ATOM 787 C CA . VAL A 1 98 ? -11.976 -6.054 -3.229 1.00 82.50 98 VAL A CA 1
ATOM 788 C C . VAL A 1 98 ? -10.574 -6.533 -3.608 1.00 82.50 98 VAL A C 1
ATOM 790 O O . VAL A 1 98 ? -10.028 -6.110 -4.624 1.00 82.50 98 VAL A O 1
ATO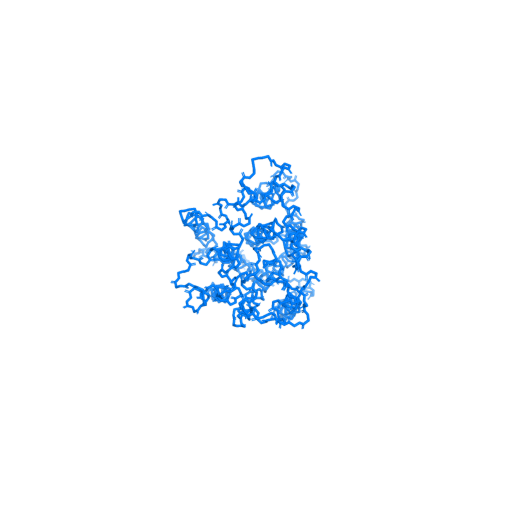M 793 N N . THR A 1 99 ? -10.003 -7.450 -2.829 1.00 83.62 99 THR A N 1
ATOM 794 C CA . THR A 1 99 ? -8.667 -7.994 -3.094 1.00 83.62 99 THR A CA 1
ATOM 795 C C . THR A 1 99 ? -8.633 -8.797 -4.397 1.00 83.62 99 THR A C 1
ATOM 797 O O . THR A 1 99 ? -7.694 -8.653 -5.178 1.00 83.62 99 THR A O 1
ATOM 800 N N . ILE A 1 100 ? -9.663 -9.605 -4.671 1.00 82.19 100 ILE A N 1
ATOM 801 C CA . ILE A 1 100 ? -9.793 -10.348 -5.933 1.00 82.19 100 ILE A CA 1
ATOM 802 C C . ILE A 1 100 ? -9.911 -9.379 -7.116 1.00 82.19 100 ILE A C 1
ATOM 804 O O . ILE A 1 100 ? -9.251 -9.569 -8.138 1.00 82.19 100 ILE A O 1
ATOM 808 N N . ALA A 1 101 ? -10.704 -8.313 -6.973 1.00 78.81 101 ALA A N 1
ATOM 809 C CA . ALA A 1 101 ? -10.832 -7.293 -8.007 1.00 78.81 101 ALA A CA 1
ATOM 810 C C . ALA A 1 101 ? -9.490 -6.595 -8.298 1.00 78.81 101 ALA A C 1
ATOM 812 O O . ALA A 1 101 ? -9.130 -6.447 -9.467 1.00 78.81 101 ALA A O 1
ATOM 813 N N . ASP A 1 102 ? -8.711 -6.227 -7.271 1.00 75.06 102 ASP A N 1
ATOM 814 C CA . ASP A 1 102 ? -7.367 -5.653 -7.455 1.00 75.06 102 ASP A CA 1
ATOM 815 C C . ASP A 1 102 ? -6.402 -6.651 -8.109 1.00 75.06 102 ASP A C 1
ATOM 817 O O . ASP A 1 102 ? -5.677 -6.299 -9.040 1.00 75.06 102 ASP A O 1
ATOM 821 N N . TYR A 1 103 ? -6.413 -7.913 -7.669 1.00 73.06 103 TYR A N 1
ATOM 822 C CA . TYR A 1 103 ? -5.605 -8.976 -8.266 1.00 73.06 103 TYR A CA 1
ATOM 823 C C . TYR A 1 103 ? -5.856 -9.113 -9.773 1.00 73.06 103 TYR A C 1
ATOM 825 O O . TYR A 1 103 ? -4.910 -9.258 -10.547 1.00 73.06 103 TYR A O 1
ATOM 833 N N . LEU A 1 104 ? -7.120 -9.015 -10.196 1.00 71.38 104 LEU A N 1
ATOM 834 C CA . LEU A 1 104 ? -7.512 -9.189 -11.591 1.00 71.38 104 LEU A CA 1
ATOM 835 C C . LEU A 1 104 ? -7.408 -7.925 -12.456 1.00 71.38 104 LEU A C 1
ATOM 837 O O . LEU A 1 104 ? -7.465 -8.053 -13.679 1.00 71.38 104 LEU A O 1
ATOM 841 N N . SER A 1 105 ? -7.275 -6.727 -11.892 1.00 64.44 105 SER A N 1
ATOM 842 C CA . SER A 1 105 ? -7.340 -5.476 -12.671 1.00 64.44 105 SER A CA 1
ATOM 843 C C . SER A 1 105 ? -6.058 -4.642 -12.629 1.00 64.44 105 SER A C 1
ATOM 845 O O . SER A 1 105 ? -5.726 -3.989 -13.623 1.00 64.44 105 SER A O 1
ATOM 847 N N . SER A 1 106 ? -5.295 -4.706 -11.537 1.00 58.75 106 SER A N 1
ATOM 848 C CA . SER A 1 106 ? -4.138 -3.837 -11.321 1.00 58.75 106 SER A CA 1
ATOM 849 C C . SER A 1 106 ? -2.855 -4.392 -11.929 1.00 58.75 106 SER A C 1
ATOM 851 O O . SER A 1 106 ? -2.497 -5.552 -11.717 1.00 58.75 106 SER A O 1
ATOM 853 N N . ALA A 1 107 ? -2.106 -3.531 -12.623 1.00 58.97 107 ALA A N 1
ATOM 854 C CA . ALA A 1 107 ? -0.706 -3.804 -12.930 1.00 58.97 107 ALA A CA 1
ATOM 855 C C . ALA A 1 107 ? 0.091 -3.947 -11.629 1.00 58.97 107 ALA A C 1
ATOM 857 O O . ALA A 1 107 ? -0.038 -3.131 -10.709 1.00 58.97 107 ALA A O 1
ATOM 858 N N . LYS A 1 108 ? 0.908 -4.995 -11.542 1.00 68.19 108 LYS A N 1
ATOM 859 C CA . LYS A 1 108 ? 1.744 -5.251 -10.372 1.00 68.19 108 LYS A CA 1
ATOM 860 C C . LYS A 1 108 ? 3.115 -4.593 -10.560 1.00 68.19 108 LYS A C 1
ATOM 862 O O . LYS A 1 108 ? 3.578 -4.360 -11.676 1.00 68.19 108 LYS A O 1
ATOM 867 N N . VAL A 1 109 ? 3.722 -4.195 -9.445 1.00 68.69 109 VAL A N 1
ATOM 868 C CA . VAL A 1 109 ? 4.921 -3.341 -9.418 1.00 68.69 109 VAL A CA 1
ATOM 869 C C . VAL A 1 109 ? 6.190 -4.180 -9.612 1.00 68.69 109 VAL A C 1
ATOM 871 O O . VAL A 1 109 ? 6.174 -5.389 -9.391 1.00 68.69 109 VAL A O 1
ATOM 874 N N . PHE A 1 110 ? 7.316 -3.539 -9.926 1.00 65.00 110 PHE A N 1
ATOM 875 C CA . PHE A 1 110 ? 8.639 -4.150 -10.107 1.00 65.00 110 PHE A CA 1
ATOM 876 C C . PHE A 1 110 ? 9.035 -5.286 -9.139 1.00 65.00 110 PHE A C 1
ATOM 878 O O . PHE A 1 110 ? 9.526 -6.294 -9.638 1.00 65.00 110 PHE A O 1
ATOM 885 N N . PRO A 1 111 ? 8.812 -5.237 -7.806 1.00 61.72 111 PRO A N 1
ATOM 886 C CA . PRO A 1 111 ? 9.217 -6.335 -6.923 1.00 61.72 111 PRO A CA 1
ATOM 887 C C . PRO A 1 111 ? 8.401 -7.618 -7.131 1.00 61.72 111 PRO A C 1
ATOM 889 O O . PRO A 1 111 ? 8.810 -8.676 -6.669 1.00 61.72 111 PRO A O 1
ATOM 892 N N . THR A 1 112 ? 7.257 -7.551 -7.813 1.00 74.81 112 THR A N 1
ATOM 893 C CA . THR A 1 112 ? 6.448 -8.737 -8.137 1.00 74.81 112 THR A CA 1
ATOM 894 C C . THR A 1 112 ? 6.837 -9.393 -9.456 1.00 74.81 112 THR A C 1
ATOM 896 O O . THR A 1 112 ? 6.364 -10.487 -9.749 1.00 74.81 112 THR A O 1
ATOM 899 N N . MET A 1 113 ? 7.692 -8.744 -10.251 1.00 81.31 113 MET A N 1
ATOM 900 C CA . MET A 1 113 ? 8.230 -9.319 -11.480 1.00 81.31 113 MET A CA 1
ATOM 901 C C . MET A 1 113 ? 9.334 -10.327 -11.163 1.00 81.31 113 MET A C 1
ATOM 903 O O . MET A 1 113 ? 9.973 -10.247 -10.112 1.00 81.31 113 MET A O 1
ATOM 907 N N . LYS A 1 114 ? 9.604 -11.246 -12.094 1.00 85.19 114 LYS A N 1
ATOM 908 C CA . LYS A 1 114 ? 10.802 -12.095 -12.028 1.00 85.19 114 LYS A CA 1
ATOM 909 C C . LYS A 1 114 ? 12.071 -11.224 -12.024 1.00 85.19 114 LYS A C 1
ATOM 911 O O . LYS A 1 114 ? 12.055 -10.150 -12.634 1.00 85.19 114 LYS A O 1
ATOM 916 N N . PRO A 1 115 ? 13.178 -11.677 -11.404 1.00 83.69 115 PRO A N 1
ATOM 917 C CA . PRO A 1 115 ? 14.363 -10.843 -11.171 1.00 83.69 115 PRO A CA 1
ATOM 918 C C . PRO A 1 115 ? 14.904 -10.157 -12.429 1.00 83.69 115 PRO A C 1
ATOM 920 O O . PRO A 1 115 ? 15.173 -8.959 -12.409 1.00 83.69 115 PRO A O 1
ATOM 923 N N . ILE A 1 116 ? 14.970 -10.884 -13.550 1.00 85.50 116 ILE A N 1
ATOM 924 C CA . ILE A 1 116 ? 15.526 -10.368 -14.808 1.00 85.50 116 ILE A CA 1
ATOM 925 C C . ILE A 1 116 ? 14.687 -9.216 -15.387 1.00 85.50 116 ILE A C 1
ATOM 927 O O . ILE A 1 116 ? 15.225 -8.211 -15.854 1.00 85.50 116 ILE A O 1
ATOM 931 N N . TYR A 1 117 ? 13.357 -9.308 -15.277 1.00 86.00 117 TYR A N 1
ATOM 932 C CA . TYR A 1 117 ? 12.438 -8.267 -15.733 1.00 86.00 117 TYR A CA 1
ATOM 933 C C . TYR A 1 117 ? 12.363 -7.105 -14.737 1.00 86.00 117 TYR A C 1
ATOM 935 O O . TYR A 1 117 ? 12.233 -5.948 -15.144 1.00 86.00 117 TYR A O 1
ATOM 943 N N . ALA A 1 118 ? 12.482 -7.383 -13.436 1.00 81.69 118 ALA A N 1
ATOM 944 C CA . ALA A 1 118 ? 12.525 -6.361 -12.394 1.00 81.69 118 ALA A CA 1
ATOM 945 C C . ALA A 1 118 ? 13.776 -5.479 -12.528 1.00 81.69 118 ALA A C 1
ATOM 947 O O . ALA A 1 118 ? 13.672 -4.251 -12.515 1.00 81.69 118 ALA A O 1
ATOM 948 N N . GLU A 1 119 ? 14.947 -6.089 -12.722 1.00 83.06 119 GLU A N 1
ATOM 949 C CA . GLU A 1 119 ? 16.208 -5.373 -12.911 1.00 83.06 119 GLU A CA 1
ATOM 950 C C . GLU A 1 119 ? 16.188 -4.534 -14.193 1.00 83.06 119 GLU A C 1
ATOM 952 O O . GLU A 1 119 ? 16.479 -3.334 -14.151 1.00 83.06 119 GLU A O 1
ATOM 957 N N . ARG A 1 120 ? 15.763 -5.119 -15.323 1.00 87.19 120 ARG A N 1
ATOM 958 C CA . ARG A 1 120 ? 15.633 -4.384 -16.589 1.00 87.19 120 ARG A CA 1
ATOM 959 C C . ARG A 1 120 ? 14.666 -3.207 -16.463 1.00 87.19 120 ARG A C 1
ATOM 961 O O . ARG A 1 120 ? 14.961 -2.134 -16.986 1.00 87.19 120 ARG A O 1
ATOM 968 N N . SER A 1 121 ? 13.559 -3.374 -15.737 1.00 84.06 121 SER A N 1
ATOM 969 C CA . SER A 1 121 ? 12.591 -2.297 -15.473 1.00 84.06 121 SER A CA 1
ATOM 970 C C . SER A 1 121 ? 13.199 -1.160 -14.672 1.00 84.06 121 SER A C 1
ATOM 972 O O . SER A 1 121 ? 13.025 0.003 -15.029 1.00 84.06 121 SER A O 1
ATOM 974 N N . LEU A 1 122 ? 13.968 -1.484 -13.635 1.00 81.31 122 LEU A N 1
ATOM 975 C CA . LEU A 1 122 ? 14.653 -0.494 -12.815 1.00 81.31 122 LEU A CA 1
ATOM 976 C C . LEU A 1 122 ? 15.725 0.267 -13.611 1.00 81.31 122 LEU A C 1
ATOM 978 O O . LEU A 1 122 ? 15.815 1.492 -13.512 1.00 81.31 122 LEU A O 1
ATOM 982 N N . GLN A 1 123 ? 16.511 -0.432 -14.432 1.00 85.56 123 GLN A N 1
ATOM 983 C CA . GLN A 1 123 ? 17.506 0.189 -15.311 1.00 85.56 123 GLN A CA 1
ATOM 984 C C . GLN A 1 123 ? 16.850 1.082 -16.372 1.00 85.56 123 GLN A C 1
ATOM 986 O O . GLN A 1 123 ? 17.269 2.223 -16.560 1.00 85.56 123 GLN A O 1
ATOM 991 N N . ALA A 1 124 ? 15.796 0.593 -17.031 1.00 85.75 124 ALA A N 1
ATOM 992 C CA . ALA A 1 124 ? 15.058 1.346 -18.036 1.00 85.75 124 ALA A CA 1
ATOM 993 C C . ALA A 1 124 ? 14.409 2.603 -17.433 1.00 85.75 124 ALA A C 1
ATOM 995 O O . ALA A 1 124 ? 14.487 3.672 -18.035 1.00 85.75 124 ALA A O 1
ATOM 996 N N . ALA A 1 125 ? 13.817 2.495 -16.236 1.00 81.31 125 ALA A N 1
ATOM 997 C CA . ALA A 1 125 ? 13.176 3.617 -15.553 1.00 81.31 125 ALA A CA 1
ATOM 998 C C . ALA A 1 125 ? 14.191 4.714 -15.204 1.00 81.31 125 ALA A C 1
ATOM 1000 O O . ALA A 1 125 ? 13.933 5.894 -15.432 1.00 81.31 125 ALA A O 1
ATOM 1001 N N . ARG A 1 126 ? 15.378 4.326 -14.715 1.00 82.38 126 ARG A N 1
ATOM 1002 C CA . ARG A 1 126 ? 16.486 5.259 -14.450 1.00 82.38 126 ARG A CA 1
ATOM 1003 C C . ARG A 1 126 ? 17.001 5.922 -15.724 1.00 82.38 126 ARG A C 1
ATOM 1005 O O . ARG A 1 126 ? 17.216 7.127 -15.726 1.00 82.38 126 ARG A O 1
ATOM 1012 N N . ALA A 1 127 ? 17.182 5.154 -16.796 1.00 85.19 127 ALA A N 1
ATOM 1013 C CA . ALA A 1 127 ? 17.677 5.680 -18.064 1.00 85.19 127 ALA A CA 1
ATOM 1014 C C . ALA A 1 127 ? 16.709 6.706 -18.671 1.00 85.19 127 ALA A C 1
ATOM 1016 O O . ALA A 1 127 ? 17.116 7.825 -18.956 1.00 85.19 127 ALA A O 1
ATOM 1017 N N . LEU A 1 128 ? 15.418 6.372 -18.777 1.00 83.69 128 LEU A N 1
ATOM 1018 C CA . LEU A 1 128 ? 14.407 7.294 -19.314 1.00 83.69 128 LEU A CA 1
ATOM 1019 C C . LEU A 1 128 ? 14.278 8.563 -18.481 1.00 83.69 128 LEU A C 1
ATOM 1021 O O . LEU A 1 128 ? 14.104 9.650 -19.020 1.00 83.69 128 LEU A O 1
ATOM 1025 N N . ARG A 1 129 ? 14.383 8.433 -17.161 1.00 78.94 129 ARG A N 1
ATOM 1026 C CA . ARG A 1 129 ? 14.391 9.583 -16.268 1.00 78.94 129 ARG A CA 1
ATOM 1027 C C . ARG A 1 129 ? 15.596 10.481 -16.505 1.00 78.94 129 ARG A C 1
ATOM 1029 O O . ARG A 1 129 ? 15.407 11.682 -16.637 1.00 78.94 129 ARG A O 1
ATOM 1036 N N . ASN A 1 130 ? 16.802 9.921 -16.571 1.00 82.75 130 ASN A N 1
ATOM 1037 C CA . ASN A 1 130 ? 18.007 10.697 -16.859 1.00 82.75 130 ASN A CA 1
ATOM 1038 C C . ASN A 1 130 ? 17.889 11.412 -18.210 1.00 82.75 130 ASN A C 1
ATOM 1040 O O . ASN A 1 130 ? 18.248 12.583 -18.309 1.00 82.75 130 ASN A O 1
ATOM 1044 N N . ASP A 1 131 ? 17.322 10.740 -19.214 1.00 82.00 131 ASP A N 1
ATOM 1045 C CA . ASP A 1 131 ? 17.077 11.331 -20.527 1.00 82.00 131 ASP A CA 1
ATOM 1046 C C . ASP A 1 131 ? 16.131 12.536 -20.419 1.00 82.00 131 ASP A C 1
ATOM 1048 O O . ASP A 1 131 ? 16.468 13.605 -20.925 1.00 82.00 131 ASP A O 1
ATOM 1052 N N . ILE A 1 132 ? 14.996 12.400 -19.721 1.00 80.88 132 ILE A N 1
ATOM 1053 C CA . ILE A 1 132 ? 14.012 13.482 -19.529 1.00 80.88 132 ILE A CA 1
ATOM 1054 C C . ILE A 1 132 ? 14.596 14.625 -18.687 1.00 80.88 132 ILE A C 1
ATOM 1056 O O . ILE A 1 132 ? 14.377 15.794 -18.977 1.00 80.88 132 ILE A O 1
ATOM 1060 N N . GLU A 1 133 ? 15.342 14.322 -17.629 1.00 78.38 133 GLU A N 1
ATOM 1061 C CA . GLU A 1 133 ? 15.849 15.326 -16.687 1.00 78.38 133 GLU A CA 1
ATOM 1062 C C . GLU A 1 133 ? 17.106 16.045 -17.167 1.00 78.38 133 GLU A C 1
ATOM 1064 O O . GLU A 1 133 ? 17.426 17.117 -16.655 1.00 78.38 133 GLU A O 1
ATOM 1069 N N . SER A 1 134 ? 17.794 15.500 -18.171 1.00 82.56 134 SER A N 1
ATOM 1070 C CA . SER A 1 134 ? 18.910 16.184 -18.827 1.00 82.56 134 SER A CA 1
ATOM 1071 C C . SER A 1 134 ? 18.487 17.477 -19.540 1.00 82.56 134 SER A C 1
ATOM 1073 O O . SER A 1 134 ? 19.326 18.340 -19.803 1.00 82.56 134 SER A O 1
ATOM 1075 N N . VAL A 1 135 ? 17.189 17.645 -19.820 1.00 82.44 135 VAL A N 1
ATOM 1076 C CA . VAL A 1 135 ? 16.649 18.844 -20.462 1.00 82.44 135 VAL A CA 1
ATOM 1077 C C . VAL A 1 135 ? 16.329 19.924 -19.428 1.00 82.44 135 VAL A C 1
ATOM 1079 O O . VAL A 1 135 ? 15.531 19.745 -18.510 1.00 82.44 135 VAL A O 1
ATOM 1082 N N . VAL A 1 136 ? 16.958 21.090 -19.588 1.00 76.75 136 VAL A N 1
ATOM 1083 C CA . VAL A 1 136 ? 16.895 22.192 -18.614 1.00 76.75 136 VAL A CA 1
ATOM 1084 C C . VAL A 1 136 ? 15.527 22.878 -18.608 1.00 76.75 136 VAL A C 1
ATOM 1086 O O . VAL A 1 136 ? 14.993 23.163 -17.534 1.00 76.75 136 VAL A O 1
ATOM 1089 N N . ASP A 1 137 ? 14.926 23.106 -19.775 1.00 85.06 137 ASP A N 1
ATOM 1090 C CA . ASP A 1 137 ? 13.647 23.811 -19.895 1.00 85.06 137 ASP A CA 1
ATOM 1091 C C . ASP A 1 137 ? 12.441 22.892 -19.635 1.00 85.06 137 ASP A C 1
ATOM 1093 O O . ASP A 1 137 ? 12.377 21.767 -20.126 1.00 85.06 137 ASP A O 1
ATOM 1097 N N . ALA A 1 138 ? 11.468 23.368 -18.855 1.00 77.12 138 ALA A N 1
ATOM 1098 C CA . ALA A 1 138 ? 10.313 22.563 -18.459 1.00 77.12 138 ALA A CA 1
ATOM 1099 C C . ALA A 1 138 ? 9.385 22.209 -19.636 1.00 77.12 138 ALA A C 1
ATOM 1101 O O . ALA A 1 138 ? 8.841 21.105 -19.661 1.00 77.12 138 ALA A O 1
ATOM 1102 N N . ASN A 1 139 ? 9.224 23.100 -20.622 1.00 80.94 139 ASN A N 1
ATOM 1103 C CA . ASN A 1 139 ? 8.406 22.811 -21.801 1.00 80.94 139 ASN A CA 1
ATOM 1104 C C . ASN A 1 139 ? 9.109 21.816 -22.726 1.00 80.94 139 ASN A C 1
ATOM 1106 O O . ASN A 1 139 ? 8.457 20.958 -23.319 1.00 80.94 139 ASN A O 1
ATOM 1110 N N . ASP A 1 140 ? 10.432 21.900 -22.848 1.00 82.69 140 ASP A N 1
ATOM 1111 C CA . ASP A 1 140 ? 11.186 20.955 -23.672 1.00 82.69 140 ASP A CA 1
ATOM 1112 C C . ASP A 1 140 ? 11.286 19.565 -23.026 1.00 82.69 140 ASP A C 1
ATOM 1114 O O . ASP A 1 140 ? 11.212 18.564 -23.741 1.00 82.69 140 ASP A O 1
ATOM 1118 N N . ARG A 1 141 ? 11.319 19.477 -21.686 1.00 80.12 141 ARG A N 1
ATOM 1119 C CA . ARG A 1 141 ? 11.140 18.205 -20.957 1.00 80.12 141 ARG A CA 1
ATOM 1120 C C . ARG A 1 141 ? 9.813 17.538 -21.299 1.00 80.12 141 ARG A C 1
ATOM 1122 O O . ARG A 1 141 ? 9.760 16.337 -21.557 1.00 80.12 141 ARG A O 1
ATOM 1129 N N . GLU A 1 142 ? 8.743 18.325 -21.329 1.00 78.50 142 GLU A N 1
ATOM 1130 C CA . GLU A 1 142 ? 7.401 17.843 -21.648 1.00 78.50 142 GLU A CA 1
ATOM 1131 C C . GLU A 1 142 ? 7.302 17.354 -23.104 1.00 78.50 142 GLU A C 1
ATOM 1133 O O . GLU A 1 142 ? 6.781 16.272 -23.378 1.00 78.50 142 GLU A O 1
ATOM 1138 N N . LYS A 1 143 ? 7.899 18.087 -24.053 1.00 83.06 143 LYS A N 1
ATOM 1139 C CA . LYS A 1 143 ? 7.998 17.638 -25.453 1.00 83.06 143 LYS A CA 1
ATOM 1140 C C . LYS A 1 143 ? 8.795 16.343 -25.588 1.00 83.06 143 LYS A C 1
ATOM 1142 O O . LYS A 1 143 ? 8.392 15.457 -26.341 1.00 83.06 143 LYS A O 1
ATOM 1147 N N . GLN A 1 144 ? 9.913 16.218 -24.875 1.00 82.44 144 GLN A N 1
ATOM 1148 C CA . GLN A 1 144 ? 10.729 15.008 -24.896 1.00 82.44 144 GLN A CA 1
ATOM 1149 C C . GLN A 1 144 ? 9.962 13.808 -24.332 1.00 82.44 144 GLN A C 1
ATOM 1151 O O . GLN A 1 144 ? 10.000 12.729 -24.928 1.00 82.44 144 GLN A O 1
ATOM 1156 N N . ARG A 1 145 ? 9.203 14.003 -23.246 1.00 77.81 145 ARG A N 1
ATOM 1157 C CA . ARG A 1 145 ? 8.304 12.981 -22.693 1.00 77.81 145 ARG A CA 1
ATOM 1158 C C . ARG A 1 145 ? 7.297 12.509 -23.739 1.00 77.81 145 ARG A C 1
ATOM 1160 O O . ARG A 1 145 ? 7.218 11.313 -24.023 1.00 77.81 145 ARG A O 1
ATOM 1167 N N . HIS A 1 146 ? 6.587 13.444 -24.368 1.00 81.19 146 HIS A N 1
ATOM 1168 C CA . HIS A 1 146 ? 5.627 13.122 -25.420 1.00 81.19 146 HIS A CA 1
ATOM 1169 C C . HIS A 1 146 ? 6.271 12.383 -26.601 1.00 81.19 146 HIS A C 1
ATOM 1171 O O . HIS A 1 146 ? 5.686 11.434 -27.124 1.00 81.19 146 HIS A O 1
ATOM 1177 N N . ALA A 1 147 ? 7.489 12.755 -27.002 1.00 83.06 147 ALA A N 1
ATOM 1178 C CA . ALA A 1 147 ? 8.209 12.077 -28.077 1.00 83.06 147 ALA A CA 1
ATOM 1179 C C . ALA A 1 147 ? 8.558 10.617 -27.728 1.00 83.06 147 ALA A C 1
ATOM 1181 O O . ALA A 1 147 ? 8.360 9.723 -28.557 1.00 83.06 147 ALA A O 1
ATOM 1182 N N . LEU A 1 148 ? 9.037 10.358 -26.506 1.00 82.81 148 LEU A N 1
ATOM 1183 C CA . LEU A 1 148 ? 9.340 9.006 -26.017 1.00 82.81 148 LEU A CA 1
ATOM 1184 C C . LEU A 1 148 ? 8.078 8.138 -25.947 1.00 82.81 148 LEU A C 1
ATOM 1186 O O . LEU A 1 148 ? 8.079 7.001 -26.423 1.00 82.81 148 LEU A O 1
ATOM 1190 N N . SER A 1 149 ? 6.986 8.698 -25.428 1.00 79.81 149 SER A N 1
ATOM 1191 C CA . SER A 1 149 ? 5.687 8.030 -25.335 1.00 79.81 149 SER A CA 1
ATOM 1192 C C . SER A 1 149 ? 5.112 7.671 -26.708 1.00 79.81 149 SER A C 1
ATOM 1194 O O . SER A 1 149 ? 4.739 6.521 -26.950 1.00 79.81 149 SER A O 1
ATOM 1196 N N . MET A 1 150 ? 5.126 8.614 -27.655 1.00 81.19 150 MET A N 1
ATOM 1197 C CA . MET A 1 150 ? 4.677 8.385 -29.032 1.00 81.19 150 MET A CA 1
ATOM 1198 C C . MET A 1 150 ? 5.511 7.318 -29.742 1.00 81.19 150 MET A C 1
ATOM 1200 O O . MET A 1 150 ? 4.965 6.469 -30.453 1.00 81.19 150 MET A O 1
ATOM 1204 N N . ARG A 1 151 ? 6.833 7.325 -29.532 1.00 82.94 151 ARG A N 1
ATOM 1205 C CA . ARG A 1 151 ? 7.732 6.303 -30.077 1.00 82.94 151 ARG A CA 1
ATOM 1206 C C . ARG A 1 151 ? 7.403 4.919 -29.521 1.00 82.94 151 ARG A C 1
ATOM 1208 O O . ARG A 1 151 ? 7.314 3.974 -30.302 1.00 82.94 151 ARG A O 1
ATOM 1215 N N . ALA A 1 152 ? 7.164 4.818 -28.214 1.00 82.75 152 ALA A N 1
ATOM 1216 C CA . ALA A 1 152 ? 6.746 3.574 -27.581 1.00 82.75 152 ALA A CA 1
ATOM 1217 C C . ALA A 1 152 ? 5.396 3.084 -28.127 1.00 82.75 152 ALA A C 1
ATOM 1219 O O . ALA A 1 152 ? 5.293 1.918 -28.493 1.00 82.75 152 ALA A O 1
ATOM 1220 N N . THR A 1 153 ? 4.388 3.960 -28.271 1.00 82.19 153 THR A N 1
ATOM 1221 C CA . THR A 1 153 ? 3.086 3.593 -28.872 1.00 82.19 153 THR A CA 1
ATOM 1222 C C . THR A 1 153 ? 3.282 2.964 -30.249 1.00 82.19 153 THR A C 1
ATOM 1224 O O . THR A 1 153 ? 2.825 1.853 -30.500 1.00 82.19 153 THR A O 1
ATOM 1227 N N . LYS A 1 154 ? 4.036 3.644 -31.119 1.00 83.94 154 LYS A N 1
ATOM 1228 C CA . LYS A 1 154 ? 4.279 3.204 -32.497 1.00 83.94 154 LYS A CA 1
ATOM 1229 C C . LYS A 1 154 ? 5.051 1.885 -32.575 1.00 83.94 154 LYS A C 1
ATOM 1231 O O . LYS A 1 154 ? 4.858 1.113 -33.511 1.00 83.94 154 LYS A O 1
ATOM 1236 N N . ASN A 1 155 ? 5.954 1.636 -31.628 1.00 83.75 155 ASN A N 1
ATOM 1237 C CA . ASN A 1 155 ? 6.689 0.378 -31.551 1.00 83.75 155 ASN A CA 1
ATOM 1238 C C . ASN A 1 155 ? 5.794 -0.767 -31.057 1.00 83.75 155 ASN A C 1
ATOM 1240 O O . ASN A 1 155 ? 5.874 -1.860 -31.607 1.00 83.75 155 ASN A O 1
ATOM 1244 N N . ILE A 1 156 ? 4.912 -0.512 -30.084 1.00 84.44 156 ILE A N 1
ATOM 1245 C CA . ILE A 1 156 ? 3.964 -1.507 -29.559 1.00 84.44 156 ILE A CA 1
ATOM 1246 C C . ILE A 1 156 ? 2.947 -1.934 -30.619 1.00 84.44 156 ILE A C 1
ATOM 1248 O O . ILE A 1 156 ? 2.660 -3.119 -30.718 1.00 84.44 156 ILE A O 1
ATOM 1252 N N . GLU A 1 157 ? 2.456 -1.015 -31.455 1.00 84.31 157 GLU A N 1
ATOM 1253 C CA . GLU A 1 157 ? 1.541 -1.338 -32.569 1.00 84.31 157 GLU A CA 1
ATOM 1254 C C . GLU A 1 157 ? 2.115 -2.362 -33.562 1.00 84.31 157 GLU A C 1
ATOM 1256 O O . GLU A 1 157 ? 1.373 -2.992 -34.310 1.00 84.31 157 GLU A O 1
ATOM 1261 N N . ARG A 1 158 ? 3.442 -2.529 -33.585 1.00 83.56 158 ARG A N 1
ATOM 1262 C CA . ARG A 1 158 ? 4.143 -3.481 -34.458 1.00 83.56 158 ARG A CA 1
ATOM 1263 C C . ARG A 1 158 ? 4.368 -4.843 -33.804 1.00 83.56 158 ARG A C 1
ATOM 1265 O O . ARG A 1 158 ? 4.898 -5.735 -34.459 1.00 83.56 158 ARG A O 1
ATOM 1272 N N . ILE A 1 159 ? 4.026 -4.985 -32.527 1.00 83.19 159 ILE A N 1
ATOM 1273 C CA . ILE A 1 159 ? 4.215 -6.203 -31.743 1.00 83.19 159 ILE A CA 1
ATOM 1274 C C . ILE A 1 159 ? 2.869 -6.919 -31.652 1.00 83.19 159 ILE A C 1
ATOM 1276 O O . ILE A 1 159 ? 1.866 -6.322 -31.263 1.00 83.19 159 ILE A O 1
ATOM 1280 N N . ASP A 1 160 ? 2.849 -8.211 -31.974 1.00 80.19 160 ASP A N 1
ATOM 1281 C CA . ASP A 1 160 ? 1.682 -9.047 -31.704 1.00 80.19 160 ASP A CA 1
ATOM 1282 C C . ASP A 1 160 ? 1.569 -9.298 -30.195 1.00 80.19 160 ASP A C 1
ATOM 1284 O O . ASP A 1 160 ? 2.352 -10.041 -29.607 1.00 80.19 160 ASP A O 1
ATOM 1288 N N . LEU A 1 161 ? 0.594 -8.652 -29.554 1.00 80.31 161 LEU A N 1
ATOM 1289 C CA . LEU A 1 161 ? 0.351 -8.780 -28.115 1.00 80.31 161 LEU A CA 1
ATOM 1290 C C . LEU A 1 161 ? -0.360 -10.090 -27.734 1.00 80.31 161 LEU A C 1
ATOM 1292 O O . LEU A 1 161 ? -0.466 -10.399 -26.543 1.00 80.31 161 LEU A O 1
ATOM 1296 N N . GLY A 1 162 ? -0.856 -10.849 -28.718 1.00 75.50 162 GLY A N 1
ATOM 1297 C CA . GLY A 1 162 ? -1.526 -12.133 -28.517 1.00 75.50 162 GLY A CA 1
ATOM 1298 C C . GLY A 1 162 ? -0.572 -13.280 -28.178 1.00 75.50 162 GLY A C 1
ATOM 1299 O O . GLY A 1 162 ? -1.002 -14.257 -27.565 1.00 75.50 162 GLY A O 1
ATOM 1300 N N . ALA A 1 163 ? 0.715 -13.146 -28.509 1.00 80.19 163 ALA A N 1
ATOM 1301 C CA . ALA A 1 163 ? 1.748 -14.139 -28.232 1.00 80.19 163 ALA A CA 1
ATOM 1302 C C . ALA A 1 163 ? 2.862 -13.555 -27.341 1.00 80.19 163 ALA A C 1
ATOM 1304 O O . ALA A 1 163 ? 3.237 -12.393 -27.508 1.00 80.19 163 ALA A O 1
ATOM 1305 N N . PRO A 1 164 ? 3.406 -14.329 -26.383 1.00 82.31 164 PRO A N 1
ATOM 1306 C CA . PRO A 1 164 ? 4.547 -13.885 -25.597 1.00 82.31 164 PRO A CA 1
ATOM 1307 C C . PRO A 1 164 ? 5.784 -13.738 -26.484 1.00 82.31 164 PRO A C 1
ATOM 1309 O O . PRO A 1 164 ? 6.133 -14.645 -27.240 1.00 82.31 164 PRO A O 1
ATOM 1312 N N . LEU A 1 165 ? 6.461 -12.597 -26.360 1.00 83.88 165 LEU A N 1
ATOM 1313 C CA . LEU A 1 165 ? 7.794 -12.419 -26.926 1.00 83.88 165 LEU A CA 1
ATOM 1314 C C . LEU A 1 165 ? 8.791 -13.340 -26.217 1.00 83.88 165 LEU A C 1
ATOM 1316 O O . LEU A 1 165 ? 8.689 -13.562 -25.008 1.00 83.88 165 LEU A O 1
ATOM 1320 N N . ASP A 1 166 ? 9.793 -13.816 -26.958 1.00 84.75 166 ASP A N 1
ATOM 1321 C CA . ASP A 1 166 ? 10.941 -14.475 -26.337 1.00 84.75 166 ASP A CA 1
ATOM 1322 C C . ASP A 1 166 ? 11.659 -13.502 -25.386 1.00 84.75 166 ASP A C 1
ATOM 1324 O O . ASP A 1 166 ? 11.694 -12.289 -25.614 1.00 84.75 166 ASP A O 1
ATOM 1328 N N . GLU A 1 167 ? 12.277 -14.027 -24.329 1.00 86.19 167 GLU A N 1
ATOM 1329 C CA . GLU A 1 167 ? 12.928 -13.226 -23.293 1.00 86.19 167 GLU A CA 1
ATOM 1330 C C . GLU A 1 167 ? 13.968 -12.269 -23.891 1.00 86.19 167 GLU A C 1
ATOM 1332 O O . GLU A 1 167 ? 14.001 -11.087 -23.548 1.00 86.19 167 GLU A O 1
ATOM 1337 N N . ARG A 1 168 ? 14.773 -12.741 -24.852 1.00 86.31 168 ARG A N 1
ATOM 1338 C CA . ARG A 1 168 ? 15.781 -11.909 -25.528 1.00 86.31 168 ARG A CA 1
ATOM 1339 C C . ARG A 1 168 ? 15.156 -10.783 -26.341 1.00 86.31 168 ARG A C 1
ATOM 1341 O O . ARG A 1 168 ? 15.699 -9.681 -26.371 1.00 86.31 168 ARG A O 1
ATOM 1348 N N . GLN A 1 169 ? 14.028 -11.057 -26.993 1.00 85.81 169 GLN A N 1
ATOM 1349 C CA . GLN A 1 169 ? 13.301 -10.058 -27.772 1.00 85.81 169 GLN A CA 1
ATOM 1350 C C . GLN A 1 169 ? 12.706 -8.994 -26.853 1.00 85.81 169 GLN A C 1
ATOM 1352 O O . GLN A 1 169 ? 12.850 -7.809 -27.136 1.00 85.81 169 GLN A O 1
ATOM 1357 N N . LEU A 1 170 ? 12.112 -9.408 -25.729 1.00 87.12 170 LEU A N 1
ATOM 1358 C CA . LEU A 1 170 ? 11.539 -8.504 -24.737 1.00 87.12 170 LEU A CA 1
ATOM 1359 C C . LEU A 1 170 ? 12.612 -7.624 -24.080 1.00 87.12 170 LEU A C 1
ATOM 1361 O O . LEU A 1 170 ? 12.465 -6.405 -24.031 1.00 87.12 170 LEU A O 1
ATOM 1365 N N . LEU A 1 171 ? 13.710 -8.220 -23.606 1.00 88.62 171 LEU A N 1
ATOM 1366 C CA . LEU A 1 171 ? 14.800 -7.490 -22.948 1.00 88.62 171 LEU A CA 1
ATOM 1367 C C . LEU A 1 171 ? 15.554 -6.557 -23.909 1.00 88.62 171 LEU A C 1
ATOM 1369 O O . LEU A 1 171 ? 16.074 -5.527 -23.469 1.00 88.62 171 LEU A O 1
ATOM 1373 N N . GLY A 1 172 ? 15.586 -6.900 -25.202 1.00 87.06 172 GLY A N 1
ATOM 1374 C CA . GLY A 1 172 ? 16.210 -6.121 -26.273 1.00 87.06 172 GLY A CA 1
ATOM 1375 C C . GLY A 1 172 ? 15.399 -4.916 -26.761 1.00 87.06 172 GLY A C 1
ATOM 1376 O O . GLY A 1 172 ? 15.900 -4.147 -27.581 1.00 87.06 172 GLY A O 1
ATOM 1377 N N . LEU A 1 173 ? 14.169 -4.723 -26.270 1.00 88.88 173 LEU A N 1
ATOM 1378 C CA . LEU A 1 173 ? 13.373 -3.541 -26.593 1.00 88.88 173 LEU A CA 1
ATOM 1379 C C . LEU A 1 173 ? 14.005 -2.263 -26.026 1.00 88.88 173 LEU A C 1
ATOM 1381 O O . LEU A 1 173 ? 14.683 -2.264 -24.990 1.00 88.88 173 LEU A O 1
ATOM 1385 N N . ASP A 1 174 ? 13.731 -1.141 -26.695 1.00 89.06 174 ASP A N 1
ATOM 1386 C CA . ASP A 1 174 ? 14.081 0.174 -26.173 1.00 89.06 174 ASP A CA 1
ATOM 1387 C C . ASP A 1 174 ? 13.379 0.435 -24.832 1.00 89.06 174 ASP A C 1
ATOM 1389 O O . ASP A 1 174 ? 12.309 -0.108 -24.553 1.00 89.06 174 ASP A O 1
ATOM 1393 N N . ASN A 1 175 ? 13.989 1.272 -23.988 1.00 87.94 175 ASN A N 1
ATOM 1394 C CA . ASN A 1 175 ? 13.555 1.455 -22.602 1.00 87.94 175 ASN A CA 1
ATOM 1395 C C . ASN A 1 175 ? 12.072 1.850 -22.484 1.00 87.94 175 ASN A C 1
ATOM 1397 O O . ASN A 1 175 ? 11.377 1.328 -21.615 1.00 87.94 175 ASN A O 1
ATOM 1401 N N . ALA A 1 176 ? 11.582 2.753 -23.341 1.00 84.44 176 ALA A N 1
ATOM 1402 C CA . ALA A 1 176 ? 10.215 3.268 -23.257 1.00 84.44 176 ALA A CA 1
ATOM 1403 C C . ALA A 1 176 ? 9.189 2.197 -23.656 1.00 84.44 176 ALA A C 1
ATOM 1405 O O . ALA A 1 176 ? 8.214 1.968 -22.937 1.00 84.44 176 ALA A O 1
ATOM 1406 N N . THR A 1 177 ? 9.445 1.492 -24.762 1.00 86.69 177 THR A N 1
ATOM 1407 C CA . THR A 1 177 ? 8.614 0.366 -25.215 1.00 86.69 177 THR A CA 1
ATOM 1408 C C . THR A 1 177 ? 8.610 -0.764 -24.187 1.00 86.69 177 THR A C 1
ATOM 1410 O O . THR A 1 177 ? 7.544 -1.271 -23.833 1.00 86.69 177 THR A O 1
ATOM 1413 N N . TYR A 1 178 ? 9.786 -1.118 -23.657 1.00 88.69 178 TYR A N 1
ATOM 1414 C CA . TYR A 1 178 ? 9.938 -2.164 -22.649 1.00 88.69 178 TYR A CA 1
ATOM 1415 C C . TYR A 1 178 ? 9.090 -1.887 -21.403 1.00 88.69 178 TYR A C 1
ATOM 1417 O O . TYR A 1 178 ? 8.264 -2.722 -21.037 1.00 88.69 178 TYR A O 1
ATOM 1425 N N . ILE A 1 179 ? 9.251 -0.721 -20.759 1.00 84.25 179 ILE A N 1
ATOM 1426 C CA . ILE A 1 179 ? 8.535 -0.430 -19.504 1.00 84.25 179 ILE A CA 1
ATOM 1427 C C . ILE A 1 179 ? 7.031 -0.408 -19.744 1.00 84.25 179 ILE A C 1
ATOM 1429 O O . ILE A 1 179 ? 6.278 -0.936 -18.931 1.00 84.25 179 ILE A O 1
ATOM 1433 N N . ARG A 1 180 ? 6.571 0.158 -20.863 1.00 82.50 180 ARG A N 1
ATOM 1434 C CA . ARG A 1 180 ? 5.139 0.225 -21.153 1.00 82.50 180 ARG A CA 1
ATOM 1435 C C . ARG A 1 180 ? 4.509 -1.161 -21.321 1.00 82.50 180 ARG A C 1
ATOM 1437 O O . ARG A 1 180 ? 3.423 -1.395 -20.791 1.00 82.50 180 ARG A O 1
ATOM 1444 N N . LEU A 1 181 ? 5.192 -2.097 -21.982 1.00 84.38 181 LEU A N 1
ATOM 1445 C CA . LEU A 1 181 ? 4.736 -3.489 -22.067 1.00 84.38 181 LEU A CA 1
ATOM 1446 C C . LEU A 1 181 ? 4.821 -4.191 -20.707 1.00 84.38 181 LEU A C 1
ATOM 1448 O O . LEU A 1 181 ? 3.834 -4.765 -20.247 1.00 84.38 181 LEU A O 1
ATOM 1452 N N . ALA A 1 182 ? 5.965 -4.083 -20.027 1.00 84.25 182 ALA A N 1
ATOM 1453 C CA . ALA A 1 182 ? 6.205 -4.718 -18.733 1.00 84.25 182 ALA A CA 1
ATOM 1454 C C . ALA A 1 182 ? 5.243 -4.229 -17.638 1.00 84.25 182 ALA A C 1
ATOM 1456 O O . ALA A 1 182 ? 4.945 -4.979 -16.714 1.00 84.25 182 ALA A O 1
ATOM 1457 N N . MET A 1 183 ? 4.723 -3.002 -17.736 1.00 78.25 183 MET A N 1
ATOM 1458 C CA . MET A 1 183 ? 3.768 -2.412 -16.788 1.00 78.25 183 MET A CA 1
ATOM 1459 C C . MET A 1 183 ? 2.296 -2.587 -17.185 1.00 78.25 183 MET A C 1
ATOM 1461 O O . MET A 1 183 ? 1.408 -2.089 -16.492 1.00 78.25 183 MET A O 1
ATOM 1465 N N . THR A 1 184 ? 2.004 -3.307 -18.268 1.00 79.06 184 THR A N 1
ATOM 1466 C CA . THR A 1 184 ? 0.625 -3.598 -18.674 1.00 79.06 184 THR A CA 1
ATOM 1467 C C . THR A 1 184 ? 0.115 -4.862 -17.975 1.00 79.06 184 THR A C 1
ATOM 1469 O O . THR A 1 184 ? 0.695 -5.937 -18.110 1.00 79.06 184 THR A O 1
ATOM 1472 N N . SER A 1 185 ? -0.999 -4.763 -17.239 1.00 74.56 185 SER A N 1
ATOM 1473 C CA . SER A 1 185 ? -1.481 -5.841 -16.353 1.00 74.56 185 SER A CA 1
ATOM 1474 C C . SER A 1 185 ? -1.909 -7.125 -17.077 1.00 74.56 185 SER A C 1
ATOM 1476 O O . SER A 1 185 ? -1.778 -8.218 -16.523 1.00 74.56 185 SER A O 1
ATOM 1478 N N . SER A 1 186 ? -2.433 -7.021 -18.301 1.00 78.06 186 SER A N 1
ATOM 1479 C CA . SER A 1 186 ? -2.767 -8.181 -19.140 1.00 78.06 186 SER A CA 1
ATOM 1480 C C . SER A 1 186 ? -1.506 -8.875 -19.652 1.00 78.06 186 SER A C 1
ATOM 1482 O O . SER A 1 186 ? -1.408 -10.095 -19.578 1.00 78.06 186 SER A O 1
ATOM 1484 N N . ILE A 1 187 ? -0.510 -8.098 -20.080 1.00 82.50 187 ILE A N 1
ATOM 1485 C CA . ILE A 1 187 ? 0.778 -8.590 -20.579 1.00 82.50 187 ILE A CA 1
ATOM 1486 C C . ILE A 1 187 ? 1.559 -9.293 -19.468 1.00 82.50 187 ILE A C 1
ATOM 1488 O O . ILE A 1 187 ? 2.018 -10.414 -19.658 1.00 82.50 187 ILE A O 1
ATOM 1492 N N . GLN A 1 188 ? 1.635 -8.694 -18.276 1.00 82.88 188 GLN A N 1
ATOM 1493 C CA . GLN A 1 188 ? 2.293 -9.296 -17.110 1.00 82.88 188 GLN A CA 1
ATOM 1494 C C . GLN A 1 188 ? 1.791 -10.713 -16.806 1.00 82.88 188 GLN A C 1
ATOM 1496 O O . GLN A 1 188 ? 2.586 -11.588 -16.459 1.00 82.88 188 GLN A O 1
ATOM 1501 N N . ARG A 1 189 ? 0.477 -10.927 -16.945 1.00 79.88 189 ARG A N 1
ATOM 1502 C CA . ARG A 1 189 ? -0.174 -12.219 -16.709 1.00 79.88 189 ARG A CA 1
ATOM 1503 C C . ARG A 1 189 ? 0.006 -13.170 -17.883 1.00 79.88 189 ARG A C 1
ATOM 1505 O O . ARG A 1 189 ? 0.477 -14.282 -17.682 1.00 79.88 189 ARG A O 1
ATOM 1512 N N . ASN A 1 190 ? -0.317 -12.721 -19.093 1.00 82.31 190 ASN A N 1
ATOM 1513 C CA . ASN A 1 190 ? -0.287 -13.563 -20.287 1.00 82.31 190 ASN A CA 1
ATOM 1514 C C . ASN A 1 190 ? 1.131 -14.025 -20.637 1.00 82.31 190 ASN A C 1
ATOM 1516 O O . ASN A 1 190 ? 1.309 -15.137 -21.120 1.00 82.31 190 ASN A O 1
ATOM 1520 N N . TRP A 1 191 ? 2.138 -13.183 -20.398 1.00 86.50 191 TRP A N 1
ATOM 1521 C CA . TRP A 1 191 ? 3.537 -13.487 -20.710 1.00 86.50 191 TRP A CA 1
ATOM 1522 C C . TRP A 1 191 ? 4.314 -14.030 -19.503 1.00 86.50 191 TRP A C 1
ATOM 1524 O O . TRP A 1 191 ? 5.516 -14.255 -19.601 1.00 86.50 191 TRP A O 1
ATOM 1534 N N . GLY A 1 192 ? 3.659 -14.239 -18.353 1.00 84.12 192 GLY A N 1
ATOM 1535 C CA . GLY A 1 192 ? 4.296 -14.834 -17.174 1.00 84.12 192 GLY A CA 1
ATOM 1536 C C . GLY A 1 192 ? 5.491 -14.030 -16.647 1.00 84.12 192 GLY A C 1
ATOM 1537 O O . GLY A 1 192 ? 6.500 -14.614 -16.237 1.00 84.12 192 GLY A O 1
ATOM 1538 N N . LEU A 1 193 ? 5.395 -12.694 -16.673 1.00 86.56 193 LEU A N 1
ATOM 1539 C CA . LEU A 1 193 ? 6.467 -11.789 -16.226 1.00 86.56 193 LEU A CA 1
ATOM 1540 C C . LEU A 1 193 ? 6.570 -11.710 -14.697 1.00 86.56 193 LEU A C 1
ATOM 1542 O O . LEU A 1 193 ? 7.579 -11.248 -14.160 1.00 86.56 193 LEU A O 1
ATOM 1546 N N . LEU A 1 194 ? 5.517 -12.134 -13.998 1.00 85.06 194 LEU A N 1
ATOM 1547 C CA . LEU A 1 194 ? 5.423 -12.107 -12.544 1.00 85.06 194 LEU A CA 1
ATOM 1548 C C . LEU A 1 194 ? 6.060 -13.347 -11.913 1.00 85.06 194 LEU A C 1
ATOM 1550 O O . LEU A 1 194 ? 6.013 -14.446 -12.464 1.00 85.06 194 LEU A O 1
ATOM 1554 N N . ASP A 1 195 ? 6.628 -13.159 -10.728 1.00 85.06 195 ASP A N 1
ATOM 1555 C CA . ASP A 1 195 ? 6.929 -14.250 -9.810 1.00 85.06 195 ASP A CA 1
ATOM 1556 C C . ASP A 1 195 ? 5.636 -14.624 -9.065 1.00 85.06 195 ASP A C 1
ATOM 1558 O O . ASP A 1 195 ? 5.013 -13.787 -8.402 1.00 85.06 195 ASP A O 1
ATOM 1562 N N . GLU A 1 196 ? 5.181 -15.868 -9.226 1.00 82.06 196 GLU A N 1
ATOM 1563 C CA . GLU A 1 196 ? 3.878 -16.329 -8.720 1.00 82.06 196 GLU A CA 1
ATOM 1564 C C . GLU A 1 196 ? 3.783 -16.242 -7.191 1.00 82.06 196 GLU A C 1
ATOM 1566 O O . GLU A 1 196 ? 2.751 -15.832 -6.641 1.00 82.06 196 GLU A O 1
ATOM 1571 N N . THR A 1 197 ? 4.882 -16.550 -6.500 1.00 84.06 197 THR A N 1
ATOM 1572 C CA . THR A 1 197 ? 4.964 -16.479 -5.040 1.00 84.06 197 THR A CA 1
ATOM 1573 C C . THR A 1 197 ? 4.879 -15.030 -4.569 1.00 84.06 197 THR A C 1
ATOM 1575 O O . THR A 1 197 ? 4.059 -14.713 -3.706 1.00 84.06 197 THR A O 1
ATOM 1578 N N . MET A 1 198 ? 5.642 -14.115 -5.174 1.00 81.69 198 MET A N 1
ATOM 1579 C CA . MET A 1 198 ? 5.570 -12.682 -4.870 1.00 81.69 198 MET A CA 1
ATOM 1580 C C . MET A 1 198 ? 4.202 -12.081 -5.174 1.00 81.69 198 MET A C 1
ATOM 1582 O O . MET A 1 198 ? 3.707 -11.259 -4.398 1.00 81.69 198 MET A O 1
ATOM 1586 N N . SER A 1 199 ? 3.578 -12.478 -6.282 1.00 79.69 199 SER A N 1
ATOM 1587 C CA . SER A 1 199 ? 2.235 -12.028 -6.654 1.00 79.69 199 SER A CA 1
ATOM 1588 C C . SER A 1 199 ? 1.201 -12.439 -5.597 1.00 79.69 199 SER A C 1
ATOM 1590 O O . SER A 1 199 ? 0.410 -11.611 -5.128 1.00 79.69 199 SER A O 1
ATOM 1592 N N . THR A 1 200 ? 1.272 -13.688 -5.132 1.00 82.56 200 THR A N 1
ATOM 1593 C CA . THR A 1 200 ? 0.398 -14.219 -4.076 1.00 82.56 200 THR A CA 1
ATOM 1594 C C . THR A 1 200 ? 0.637 -13.514 -2.741 1.00 82.56 200 THR A C 1
ATOM 1596 O O . THR A 1 200 ? -0.305 -13.027 -2.114 1.00 82.56 200 THR A O 1
ATOM 1599 N N . LEU A 1 201 ? 1.900 -13.374 -2.330 1.00 84.19 201 LEU A N 1
ATOM 1600 C CA . LEU A 1 201 ? 2.282 -12.701 -1.087 1.00 84.19 201 LEU A CA 1
ATOM 1601 C C . LEU A 1 201 ? 1.862 -11.223 -1.081 1.00 84.19 201 LEU A C 1
ATOM 1603 O O . LEU A 1 201 ? 1.333 -10.732 -0.085 1.00 84.19 201 LEU A O 1
ATOM 1607 N N . THR A 1 202 ? 2.020 -10.513 -2.198 1.00 81.31 202 THR A N 1
ATOM 1608 C CA . THR A 1 202 ? 1.606 -9.103 -2.318 1.00 81.31 202 THR A CA 1
ATOM 1609 C C . THR A 1 202 ? 0.084 -8.952 -2.242 1.00 81.31 202 THR A C 1
ATOM 1611 O O . THR A 1 202 ? -0.425 -7.976 -1.689 1.00 81.31 202 THR A O 1
ATOM 1614 N N . THR A 1 203 ? -0.656 -9.935 -2.752 1.00 83.00 203 THR A N 1
ATOM 1615 C CA . THR A 1 203 ? -2.121 -9.980 -2.650 1.00 83.00 203 THR A CA 1
ATOM 1616 C C . THR A 1 203 ? -2.562 -10.220 -1.206 1.00 83.00 203 THR A C 1
ATOM 1618 O O . THR A 1 203 ? -3.436 -9.513 -0.702 1.00 83.00 203 THR A O 1
ATOM 1621 N N . LEU A 1 204 ? -1.897 -11.138 -0.498 1.00 85.38 204 LEU A N 1
ATOM 1622 C CA . LEU A 1 204 ? -2.115 -11.366 0.932 1.00 85.38 204 LEU A CA 1
ATOM 1623 C C . LEU A 1 204 ? -1.794 -10.119 1.772 1.00 85.38 204 LEU A C 1
ATOM 1625 O O . LEU A 1 204 ? -2.534 -9.779 2.692 1.00 85.38 204 LEU A O 1
ATOM 1629 N N . GLN A 1 205 ? -0.724 -9.399 1.439 1.00 87.31 205 GLN A N 1
ATOM 1630 C CA . GLN A 1 205 ? -0.368 -8.141 2.092 1.00 87.31 205 GLN A CA 1
ATOM 1631 C C . GLN A 1 205 ? -1.475 -7.088 1.947 1.00 87.31 205 GLN A C 1
ATOM 1633 O O . GLN A 1 205 ? -1.850 -6.459 2.938 1.00 87.31 205 GLN A O 1
ATOM 1638 N N . LEU A 1 206 ? -2.018 -6.902 0.736 1.00 84.31 206 LEU A N 1
ATOM 1639 C CA . LEU A 1 206 ? -3.138 -5.982 0.507 1.00 84.31 206 LEU A CA 1
ATOM 1640 C C . LEU A 1 206 ? -4.373 -6.402 1.314 1.00 84.31 206 LEU A C 1
ATOM 1642 O O . LEU A 1 206 ? -4.974 -5.568 1.989 1.00 84.31 206 LEU A O 1
ATOM 1646 N N . PHE A 1 207 ? -4.707 -7.692 1.292 1.00 88.69 207 PHE A N 1
ATOM 1647 C CA . PHE A 1 207 ? -5.817 -8.258 2.056 1.00 88.69 207 PHE A CA 1
ATOM 1648 C C . PHE A 1 207 ? -5.712 -7.939 3.553 1.00 88.69 207 PHE A C 1
ATOM 1650 O O . PHE A 1 207 ? -6.646 -7.398 4.147 1.00 88.69 207 PHE A O 1
ATOM 1657 N N . VAL A 1 208 ? -4.553 -8.203 4.164 1.00 90.81 208 VAL A N 1
ATOM 1658 C CA . VAL A 1 208 ? -4.319 -7.921 5.589 1.00 90.81 208 VAL A CA 1
ATOM 1659 C C . VAL A 1 208 ? -4.393 -6.420 5.873 1.00 90.81 208 VAL A C 1
ATOM 1661 O O . VAL A 1 208 ? -5.016 -6.014 6.856 1.00 90.81 208 VAL A O 1
ATOM 1664 N N . ALA A 1 209 ? -3.818 -5.582 5.005 1.00 88.56 209 ALA A N 1
ATOM 1665 C CA . ALA A 1 209 ? -3.869 -4.133 5.174 1.00 88.56 209 ALA A CA 1
ATOM 1666 C C . ALA A 1 209 ? -5.309 -3.590 5.147 1.00 88.56 209 ALA A C 1
ATOM 1668 O O . ALA A 1 209 ? -5.678 -2.755 5.977 1.00 88.56 209 ALA A O 1
ATOM 1669 N N . LEU A 1 210 ? -6.140 -4.109 4.240 1.00 88.44 210 LEU A N 1
ATOM 1670 C CA . LEU A 1 210 ? -7.552 -3.753 4.127 1.00 88.44 210 LEU A CA 1
ATOM 1671 C C . LEU A 1 210 ? -8.386 -4.257 5.315 1.00 88.44 210 LEU A C 1
ATOM 1673 O O . LEU A 1 210 ? -9.278 -3.537 5.760 1.00 88.44 210 LEU A O 1
ATOM 1677 N N . ILE A 1 211 ? -8.081 -5.431 5.884 1.00 91.38 211 ILE A N 1
ATOM 1678 C CA . ILE A 1 211 ? -8.725 -5.898 7.126 1.00 91.38 211 ILE A CA 1
ATOM 1679 C C . ILE A 1 211 ? -8.453 -4.922 8.272 1.00 91.38 211 ILE A C 1
ATOM 1681 O O . ILE A 1 211 ? -9.375 -4.543 8.993 1.00 91.38 211 ILE A O 1
ATOM 1685 N N . VAL A 1 212 ? -7.203 -4.485 8.443 1.00 92.88 212 VAL A N 1
ATOM 1686 C CA . VAL A 1 212 ? -6.854 -3.519 9.496 1.00 92.88 212 VAL A CA 1
ATOM 1687 C C . VAL A 1 212 ? -7.599 -2.196 9.292 1.00 92.88 212 VAL A C 1
ATOM 1689 O O . VAL A 1 212 ? -8.166 -1.659 10.246 1.00 92.88 212 VAL A O 1
ATOM 1692 N N . ALA A 1 213 ? -7.660 -1.701 8.053 1.00 88.69 213 ALA A N 1
ATOM 1693 C CA . ALA A 1 213 ? -8.423 -0.500 7.720 1.00 88.69 213 ALA A CA 1
ATOM 1694 C C . ALA A 1 213 ? -9.922 -0.671 8.024 1.00 88.69 213 ALA A C 1
ATOM 1696 O O . ALA A 1 213 ? -10.539 0.218 8.611 1.00 88.69 213 ALA A O 1
ATOM 1697 N N . TYR A 1 214 ? -10.501 -1.831 7.703 1.00 90.88 214 TYR A N 1
ATOM 1698 C CA . TYR A 1 214 ? -11.888 -2.156 8.034 1.00 90.88 214 TYR A CA 1
ATOM 1699 C C . TYR A 1 214 ? -12.143 -2.123 9.547 1.00 90.88 214 TYR A C 1
ATOM 1701 O O . TYR A 1 214 ? -13.128 -1.534 9.992 1.00 90.88 214 TYR A O 1
ATOM 1709 N N . VAL A 1 215 ? -11.243 -2.688 10.358 1.00 92.12 215 VAL A N 1
ATOM 1710 C CA . VAL A 1 215 ? -11.362 -2.658 11.827 1.00 92.12 215 VAL A CA 1
ATOM 1711 C C . VAL A 1 215 ? -11.350 -1.219 12.358 1.00 92.12 215 VAL A C 1
ATOM 1713 O O . VAL A 1 215 ? -12.128 -0.890 13.259 1.00 92.12 215 VAL A O 1
ATOM 1716 N N . LEU A 1 216 ? -10.523 -0.337 11.789 1.00 90.94 216 LEU A N 1
ATOM 1717 C CA . LEU A 1 216 ? -10.508 1.085 12.144 1.00 90.94 216 LEU A CA 1
ATOM 1718 C C . LEU A 1 216 ? -11.821 1.790 11.778 1.00 90.94 216 LEU A C 1
ATOM 1720 O O . LEU A 1 216 ? -12.361 2.547 12.588 1.00 90.94 216 LEU A O 1
ATOM 1724 N N . LEU A 1 217 ? -12.346 1.526 10.577 1.00 88.06 217 LEU A N 1
ATOM 1725 C CA . LEU A 1 217 ? -13.626 2.069 10.113 1.00 88.06 217 LEU A CA 1
ATOM 1726 C C . LEU A 1 217 ? -14.776 1.627 11.015 1.00 88.06 217 LEU A C 1
ATOM 1728 O O . LEU A 1 217 ? -15.567 2.460 11.455 1.00 88.06 217 LEU A O 1
ATOM 1732 N N . LEU A 1 218 ? -14.834 0.335 11.337 1.00 88.94 218 LEU A N 1
ATOM 1733 C CA . LEU A 1 218 ? -15.831 -0.224 12.241 1.00 88.94 218 LEU A CA 1
ATOM 1734 C C . LEU A 1 218 ? -15.742 0.427 13.626 1.00 88.94 218 LEU A C 1
ATOM 1736 O O . LEU A 1 218 ? -16.757 0.845 14.177 1.00 88.94 218 LEU A O 1
ATOM 1740 N N . SER A 1 219 ? -14.530 0.573 14.166 1.00 89.69 219 SER A N 1
ATOM 1741 C CA . SER A 1 219 ? -14.309 1.235 15.459 1.00 89.69 219 SER A CA 1
ATOM 1742 C C . SER A 1 219 ? -14.769 2.693 15.436 1.00 89.69 219 SER A C 1
ATOM 1744 O O . SER A 1 219 ? -15.428 3.146 16.368 1.00 89.69 219 SER A O 1
ATOM 1746 N N . THR A 1 220 ? -14.484 3.409 14.346 1.00 85.31 220 THR A N 1
ATOM 1747 C CA . THR A 1 220 ? -14.936 4.792 14.148 1.00 85.31 220 THR A CA 1
ATOM 1748 C C . THR A 1 220 ? -16.457 4.873 14.117 1.00 85.31 220 THR A C 1
ATOM 1750 O O . THR A 1 220 ? -17.042 5.685 14.829 1.00 85.31 220 THR A O 1
ATOM 1753 N N . MET A 1 221 ? -17.103 4.003 13.340 1.00 84.31 221 MET A N 1
ATOM 1754 C CA . MET A 1 221 ? -18.558 3.939 13.223 1.00 84.31 221 MET A CA 1
ATOM 1755 C C . MET A 1 221 ? -19.224 3.663 14.577 1.00 84.31 221 MET A C 1
ATOM 1757 O O . MET A 1 221 ? -20.175 4.347 14.949 1.00 84.31 221 MET A O 1
ATOM 1761 N N . LEU A 1 222 ? -18.668 2.743 15.364 1.00 85.12 222 LEU A N 1
ATOM 1762 C CA . LEU A 1 222 ? -19.142 2.462 16.716 1.00 85.12 222 LEU A CA 1
ATOM 1763 C C . LEU A 1 222 ? -18.967 3.652 17.666 1.00 85.12 222 LEU A C 1
ATOM 1765 O O . LEU A 1 222 ? -19.895 3.966 18.406 1.00 85.12 222 LEU A O 1
ATOM 1769 N N . CYS A 1 223 ? -17.833 4.357 17.621 1.00 84.81 223 CYS A N 1
ATOM 1770 C CA . CYS A 1 223 ? -17.644 5.593 18.386 1.00 84.81 223 CYS A CA 1
ATOM 1771 C C . CYS A 1 223 ? -18.694 6.661 18.040 1.00 84.81 223 CYS A C 1
ATOM 1773 O O . CYS A 1 223 ? -19.217 7.302 18.951 1.00 84.81 223 CYS A O 1
ATOM 1775 N N . VAL A 1 224 ? -19.034 6.826 16.751 1.00 79.81 224 VAL A N 1
ATOM 1776 C CA . VAL A 1 224 ? -20.106 7.743 16.309 1.00 79.81 224 VAL A CA 1
ATOM 1777 C C . VAL A 1 224 ? -21.421 7.378 16.987 1.00 79.81 224 VAL A C 1
ATOM 1779 O O . VAL A 1 224 ? -22.108 8.248 17.519 1.00 79.81 224 VAL A O 1
ATOM 1782 N N . ILE A 1 225 ? -21.790 6.096 16.943 1.00 79.06 225 ILE A N 1
ATOM 1783 C CA . ILE A 1 225 ? -23.074 5.641 17.468 1.00 79.06 225 ILE A CA 1
ATOM 1784 C C . ILE A 1 225 ? -23.116 5.831 18.980 1.00 79.06 225 ILE A C 1
ATOM 1786 O O . ILE A 1 225 ? -24.080 6.417 19.460 1.00 79.06 225 ILE A O 1
ATOM 1790 N N . ILE A 1 226 ? -22.069 5.418 19.705 1.00 80.44 226 ILE A N 1
ATOM 1791 C CA . ILE A 1 226 ? -21.984 5.568 21.166 1.00 80.44 226 ILE A CA 1
ATOM 1792 C C . ILE A 1 226 ? -22.213 7.025 21.572 1.00 80.44 226 ILE A C 1
ATOM 1794 O O . ILE A 1 226 ? -23.014 7.283 22.465 1.00 80.44 226 ILE A O 1
ATOM 1798 N N . LEU A 1 227 ? -21.568 7.985 20.900 1.00 77.75 227 LEU A N 1
ATOM 1799 C CA . LEU A 1 227 ? -21.747 9.401 21.230 1.00 77.75 227 LEU A CA 1
ATOM 1800 C C . LEU A 1 227 ? -23.123 9.949 20.860 1.00 77.75 227 LEU A C 1
ATOM 1802 O O . LEU A 1 227 ? -23.630 10.820 21.561 1.00 77.75 227 LEU A O 1
ATOM 1806 N N . LYS A 1 228 ? -23.753 9.437 19.798 1.00 75.50 228 LYS A N 1
ATOM 1807 C CA . LYS A 1 228 ? -25.128 9.819 19.450 1.00 75.50 228 LYS A CA 1
ATOM 1808 C C . LYS A 1 228 ? -26.155 9.259 20.430 1.00 75.50 228 LYS A C 1
ATOM 1810 O O . LYS A 1 228 ? -27.135 9.937 20.718 1.00 75.50 228 LYS A O 1
ATOM 1815 N N . THR A 1 229 ? -25.952 8.041 20.925 1.00 73.69 229 THR A N 1
ATOM 1816 C CA . THR A 1 229 ? -26.880 7.393 21.862 1.00 73.69 229 THR A CA 1
ATOM 1817 C C . THR A 1 229 ? -26.627 7.793 23.311 1.00 73.69 229 THR A C 1
ATOM 1819 O O . THR A 1 229 ? -27.540 7.753 24.128 1.00 73.69 229 THR A O 1
ATOM 1822 N N . SER A 1 230 ? -25.392 8.160 23.658 1.00 72.06 230 SER A N 1
ATOM 1823 C CA . SER A 1 230 ? -24.976 8.442 25.036 1.00 72.06 230 SER A CA 1
ATOM 1824 C C . SER A 1 230 ? -23.848 9.492 25.059 1.00 72.06 230 SER A C 1
ATOM 1826 O O . SER A 1 230 ? -22.682 9.158 25.266 1.00 72.06 230 SER A O 1
ATOM 1828 N N . PRO A 1 231 ? -24.162 10.785 24.851 1.00 65.25 231 PRO A N 1
ATOM 1829 C CA . PRO A 1 231 ? -23.162 11.849 24.675 1.00 65.25 231 PRO A CA 1
ATOM 1830 C C . PRO A 1 231 ? -22.318 12.165 25.922 1.00 65.25 231 PRO A C 1
ATOM 1832 O O . PRO A 1 231 ? -21.298 12.842 25.816 1.00 65.25 231 PRO A O 1
ATOM 1835 N N . SER A 1 232 ? -22.711 11.683 27.104 1.00 63.69 232 SER A N 1
ATOM 1836 C CA . SER A 1 232 ? -21.942 11.805 28.352 1.00 63.69 232 SER A CA 1
ATOM 1837 C C . SER A 1 232 ? -20.813 10.774 28.484 1.00 63.69 232 SER A C 1
ATOM 1839 O O . SER A 1 232 ? -20.049 10.815 29.451 1.00 63.69 232 SER A O 1
ATOM 1841 N N . GLU A 1 233 ? -20.692 9.847 27.533 1.00 68.25 233 GLU A N 1
ATOM 1842 C CA . GLU A 1 233 ? -19.705 8.775 27.574 1.00 68.25 233 GLU A CA 1
ATOM 1843 C C . GLU A 1 233 ? -18.288 9.255 27.252 1.00 68.25 233 GLU A C 1
ATOM 1845 O O . GLU A 1 233 ? -18.023 9.850 26.206 1.00 68.25 233 GLU A O 1
ATOM 1850 N N . SER A 1 234 ? -17.335 8.936 28.136 1.00 71.44 234 SER A N 1
ATOM 1851 C CA . SER A 1 234 ? -15.921 9.231 27.893 1.00 71.44 234 SER A CA 1
ATOM 1852 C C . SER A 1 234 ? -15.349 8.247 26.872 1.00 71.44 234 SER A C 1
ATOM 1854 O O . SER A 1 234 ? -14.919 7.142 27.208 1.00 71.44 234 SER A O 1
ATOM 1856 N N . ILE A 1 235 ? -15.326 8.670 25.607 1.00 76.94 235 ILE A N 1
ATOM 1857 C CA . ILE A 1 235 ? -14.660 7.957 24.509 1.00 76.94 235 ILE A CA 1
ATOM 1858 C C . ILE A 1 235 ? -13.456 8.720 23.934 1.00 76.94 235 ILE A C 1
ATOM 1860 O O . ILE A 1 235 ? -13.030 8.468 22.805 1.00 76.94 235 ILE A O 1
ATOM 1864 N N . ASP A 1 236 ? -12.864 9.623 24.723 1.00 77.75 236 ASP A N 1
ATOM 1865 C CA . ASP A 1 236 ? -11.719 10.446 24.309 1.00 77.75 236 ASP A CA 1
ATOM 1866 C C . ASP A 1 236 ? -10.538 9.592 23.816 1.00 77.75 236 ASP A C 1
ATOM 1868 O O . ASP A 1 236 ? -9.921 9.900 22.796 1.00 77.75 236 ASP A O 1
ATOM 1872 N N . ARG A 1 237 ? -10.253 8.476 24.500 1.00 80.00 237 ARG A N 1
ATOM 1873 C CA . ARG A 1 237 ? -9.126 7.591 24.168 1.00 80.00 237 ARG A CA 1
ATOM 1874 C C . ARG A 1 237 ? -9.347 6.789 22.872 1.00 80.00 237 ARG A C 1
ATOM 1876 O O . ARG A 1 237 ? -8.443 6.803 22.037 1.00 80.00 237 ARG A O 1
ATOM 1883 N N . PRO A 1 238 ? -10.511 6.149 22.630 1.00 84.75 238 PRO A N 1
ATOM 1884 C CA . PRO A 1 238 ? -10.850 5.616 21.310 1.00 84.75 238 PRO A CA 1
ATOM 1885 C C . PRO A 1 238 ? -10.738 6.642 20.175 1.00 84.75 238 PRO A C 1
ATOM 1887 O O . PRO A 1 238 ? -10.178 6.316 19.129 1.00 84.75 238 PRO A O 1
ATOM 1890 N N . ILE A 1 239 ? -11.207 7.879 20.383 1.00 80.44 239 ILE A N 1
ATOM 1891 C CA . ILE A 1 239 ? -11.118 8.961 19.388 1.00 80.44 239 ILE A CA 1
ATOM 1892 C C . ILE A 1 239 ? -9.660 9.317 19.086 1.00 80.44 239 ILE A C 1
ATOM 1894 O O . ILE A 1 239 ? -9.292 9.479 17.923 1.00 80.44 239 ILE A O 1
ATOM 1898 N N . GLU A 1 240 ? -8.810 9.424 20.106 1.00 79.56 240 GLU A N 1
ATOM 1899 C CA . GLU A 1 240 ? -7.382 9.689 19.920 1.00 79.56 240 GLU A CA 1
ATOM 1900 C C . GLU A 1 240 ? -6.701 8.581 19.099 1.00 79.56 240 GLU A C 1
ATOM 1902 O O . GLU A 1 240 ? -5.943 8.860 18.171 1.00 79.56 240 GLU A O 1
ATOM 1907 N N . LEU A 1 241 ? -7.045 7.317 19.363 1.00 83.75 241 LEU A N 1
ATOM 1908 C CA . LEU A 1 241 ? -6.549 6.175 18.593 1.00 83.75 241 LEU A CA 1
ATOM 1909 C C . LEU A 1 241 ? -7.039 6.186 17.143 1.00 83.75 241 LEU A C 1
ATOM 1911 O O . LEU A 1 241 ? -6.261 5.870 16.244 1.00 83.75 241 LEU A O 1
ATOM 1915 N N . ILE A 1 242 ? -8.286 6.601 16.894 1.00 83.06 242 ILE A N 1
ATOM 1916 C CA . ILE A 1 242 ? -8.788 6.793 15.527 1.00 83.06 242 ILE A CA 1
ATOM 1917 C C . ILE A 1 242 ? -7.938 7.834 14.800 1.00 83.06 242 ILE A C 1
ATOM 1919 O O . ILE A 1 242 ? -7.520 7.592 13.670 1.00 83.06 242 ILE A O 1
ATOM 1923 N N . LYS A 1 243 ? -7.608 8.955 15.453 1.00 78.62 243 LYS A N 1
ATOM 1924 C CA . LYS A 1 243 ? -6.761 9.996 14.854 1.00 78.62 243 LYS A CA 1
ATOM 1925 C C . LYS A 1 243 ? -5.382 9.465 14.466 1.00 78.62 243 LYS A C 1
ATOM 1927 O O . LYS A 1 243 ? -4.939 9.725 13.350 1.00 78.62 243 LYS A O 1
ATOM 1932 N N . TYR A 1 244 ? -4.732 8.694 15.341 1.00 81.06 244 TYR A N 1
ATOM 1933 C CA . TYR A 1 244 ? -3.443 8.070 15.021 1.00 81.06 244 TYR A CA 1
ATOM 1934 C C . TYR A 1 244 ? -3.556 7.069 13.866 1.00 81.06 244 TYR A C 1
ATOM 1936 O O . TYR A 1 244 ? -2.732 7.100 12.953 1.00 81.06 244 TYR A O 1
ATOM 1944 N N . GLY A 1 245 ? -4.590 6.221 13.867 1.00 82.69 245 GLY A N 1
ATOM 1945 C CA . GLY A 1 245 ? -4.830 5.252 12.796 1.00 82.69 245 GLY A CA 1
ATOM 1946 C C . GLY A 1 245 ? -5.061 5.922 11.440 1.00 82.69 245 GLY A C 1
ATOM 1947 O O . GLY A 1 245 ? -4.440 5.543 10.449 1.00 82.69 245 GLY A O 1
ATOM 1948 N N . VAL A 1 246 ? -5.896 6.962 11.400 1.00 78.88 246 VAL A N 1
ATOM 1949 C CA . VAL A 1 246 ? -6.194 7.731 10.181 1.00 78.88 246 VAL A CA 1
ATOM 1950 C C . VAL A 1 246 ? -4.957 8.460 9.671 1.00 78.88 246 VAL A C 1
ATOM 1952 O O . VAL A 1 246 ? -4.670 8.394 8.479 1.00 78.88 246 VAL A O 1
ATOM 1955 N N . ALA A 1 247 ? -4.197 9.115 10.553 1.00 75.69 247 ALA A N 1
ATOM 1956 C CA . ALA A 1 247 ? -2.959 9.790 10.170 1.00 75.69 247 ALA A CA 1
ATOM 1957 C C . ALA A 1 247 ? -1.940 8.806 9.573 1.00 75.69 247 ALA A C 1
ATOM 1959 O O . ALA A 1 247 ? -1.317 9.102 8.556 1.00 75.69 247 ALA A O 1
ATOM 1960 N N . ALA A 1 248 ? -1.815 7.613 10.156 1.00 80.88 248 ALA A N 1
ATOM 1961 C CA . ALA A 1 248 ? -0.935 6.574 9.641 1.00 80.88 248 ALA A CA 1
ATOM 1962 C C . ALA A 1 248 ? -1.395 6.046 8.269 1.00 80.88 248 ALA A C 1
ATOM 1964 O O . ALA A 1 248 ? -0.587 5.970 7.344 1.00 80.88 248 ALA A O 1
ATOM 1965 N N . PHE A 1 249 ? -2.691 5.756 8.092 1.00 79.69 249 PHE A N 1
ATOM 1966 C CA . PHE A 1 249 ? -3.244 5.349 6.793 1.00 79.69 249 PHE A CA 1
ATOM 1967 C C . PHE A 1 249 ? -3.186 6.459 5.733 1.00 79.69 249 PHE A C 1
ATOM 1969 O O . PHE A 1 249 ? -3.071 6.151 4.550 1.00 79.69 249 PHE A O 1
ATOM 1976 N N . ALA A 1 250 ? -3.190 7.738 6.122 1.00 72.56 250 ALA A N 1
ATOM 1977 C CA . ALA A 1 250 ? -3.071 8.863 5.192 1.00 72.56 250 ALA A CA 1
ATOM 1978 C C . ALA A 1 250 ? -1.721 8.944 4.471 1.00 72.56 250 ALA A C 1
ATOM 1980 O O . ALA A 1 250 ? -1.645 9.482 3.365 1.00 72.56 250 ALA A O 1
ATOM 1981 N N . LEU A 1 251 ? -0.678 8.326 5.028 1.00 74.50 251 LEU A N 1
ATOM 1982 C CA . LEU A 1 251 ? 0.619 8.214 4.365 1.00 74.50 251 LEU A CA 1
ATOM 1983 C C . LEU A 1 251 ? 0.603 7.219 3.192 1.00 74.50 251 LEU A C 1
ATOM 1985 O O . LEU A 1 251 ? 1.463 7.311 2.315 1.00 74.50 251 LEU A O 1
ATOM 1989 N N . TYR A 1 252 ? -0.378 6.308 3.124 1.00 74.44 252 TYR A N 1
ATOM 1990 C CA . TYR A 1 252 ? -0.513 5.355 2.017 1.00 74.44 252 TYR A CA 1
ATOM 1991 C C . TYR A 1 252 ? -0.769 6.042 0.663 1.00 74.44 252 TYR A C 1
ATOM 1993 O O . TYR A 1 252 ? 0.038 5.830 -0.245 1.00 74.44 252 TYR A O 1
ATOM 2001 N N . PRO A 1 253 ? -1.809 6.894 0.493 1.00 65.25 253 PRO A N 1
ATOM 2002 C CA . PRO A 1 253 ? -2.022 7.611 -0.763 1.00 65.25 253 PRO A CA 1
ATOM 2003 C C . PRO A 1 253 ? -0.820 8.456 -1.188 1.00 65.25 253 PRO A C 1
ATOM 2005 O O . PRO A 1 253 ? -0.526 8.524 -2.376 1.00 65.25 253 PRO A O 1
ATOM 2008 N N . LEU A 1 254 ? -0.099 9.064 -0.239 1.00 67.25 254 LEU A N 1
ATOM 2009 C CA . LEU A 1 254 ? 1.095 9.859 -0.533 1.00 67.25 254 LEU A CA 1
ATOM 2010 C C . LEU A 1 254 ? 2.208 8.996 -1.146 1.00 67.25 254 LEU A C 1
ATOM 2012 O O . LEU A 1 254 ? 2.772 9.353 -2.181 1.00 67.25 254 LEU A O 1
ATOM 2016 N N . CYS A 1 255 ? 2.477 7.833 -0.549 1.00 69.81 255 CYS A N 1
ATOM 2017 C CA . CYS A 1 255 ? 3.462 6.885 -1.064 1.00 69.81 255 CYS A CA 1
ATOM 2018 C C . CYS A 1 255 ? 3.022 6.302 -2.419 1.00 69.81 255 CYS A C 1
ATOM 2020 O O . CYS A 1 255 ? 3.807 6.255 -3.365 1.00 69.81 255 CYS A O 1
ATOM 2022 N N . TYR A 1 256 ? 1.756 5.888 -2.540 1.00 67.56 256 TYR A N 1
ATOM 2023 C CA . TYR A 1 256 ? 1.224 5.263 -3.754 1.00 67.56 256 TYR A CA 1
ATOM 2024 C C . TYR A 1 256 ? 1.149 6.242 -4.935 1.00 67.56 256 TYR A C 1
ATOM 2026 O O . TYR A 1 256 ? 1.518 5.889 -6.052 1.00 67.56 256 TYR A O 1
ATOM 2034 N N . ARG A 1 257 ? 0.743 7.496 -4.699 1.00 64.50 257 ARG A N 1
ATOM 2035 C CA . ARG A 1 257 ? 0.658 8.524 -5.744 1.00 64.50 257 ARG A CA 1
ATOM 2036 C C . ARG A 1 257 ? 2.024 8.969 -6.247 1.00 64.50 257 ARG A C 1
ATOM 2038 O O . ARG A 1 257 ? 2.145 9.239 -7.437 1.00 64.50 257 ARG A O 1
ATOM 2045 N N . TYR A 1 258 ? 3.049 9.003 -5.392 1.00 66.50 258 TYR A N 1
ATOM 2046 C CA . TYR A 1 258 ? 4.423 9.231 -5.850 1.00 66.50 258 TYR A CA 1
ATOM 2047 C C . TYR A 1 258 ? 4.845 8.166 -6.874 1.00 66.50 258 TYR A C 1
ATOM 2049 O O . TYR A 1 258 ? 5.297 8.510 -7.963 1.00 66.50 258 TYR A O 1
ATOM 2057 N N . PHE A 1 259 ? 4.602 6.889 -6.566 1.00 68.00 259 PHE A N 1
ATOM 2058 C CA . PHE A 1 259 ? 4.896 5.782 -7.475 1.00 68.00 259 PHE A CA 1
ATOM 2059 C C . PHE A 1 259 ? 4.108 5.866 -8.788 1.00 68.00 259 PHE A C 1
ATOM 2061 O O . PHE A 1 259 ? 4.691 5.780 -9.864 1.00 68.00 259 PHE A O 1
ATOM 2068 N N . VAL A 1 260 ? 2.789 6.074 -8.719 1.00 65.06 260 VAL A N 1
ATOM 2069 C CA . VAL A 1 260 ? 1.953 6.210 -9.924 1.00 65.06 260 VAL A CA 1
ATOM 2070 C C . VAL A 1 260 ? 2.418 7.389 -10.777 1.00 65.06 260 VAL A C 1
ATOM 2072 O O . VAL A 1 260 ? 2.501 7.248 -11.993 1.00 65.06 260 VAL A O 1
ATOM 2075 N N . ALA A 1 261 ? 2.769 8.520 -10.163 1.00 64.56 261 ALA A N 1
ATOM 2076 C CA . ALA A 1 261 ? 3.270 9.685 -10.880 1.00 64.56 261 ALA A CA 1
ATOM 2077 C C . ALA A 1 261 ? 4.631 9.418 -11.541 1.00 64.56 261 ALA A C 1
ATOM 2079 O O . ALA A 1 261 ? 4.812 9.795 -12.691 1.00 64.56 261 ALA A O 1
ATOM 2080 N N . GLU A 1 262 ? 5.562 8.733 -10.869 1.00 66.44 262 GLU A N 1
ATOM 2081 C CA . GLU A 1 262 ? 6.857 8.347 -11.452 1.00 66.44 262 GLU A CA 1
ATOM 2082 C C . GLU A 1 262 ? 6.673 7.412 -12.657 1.00 66.44 262 G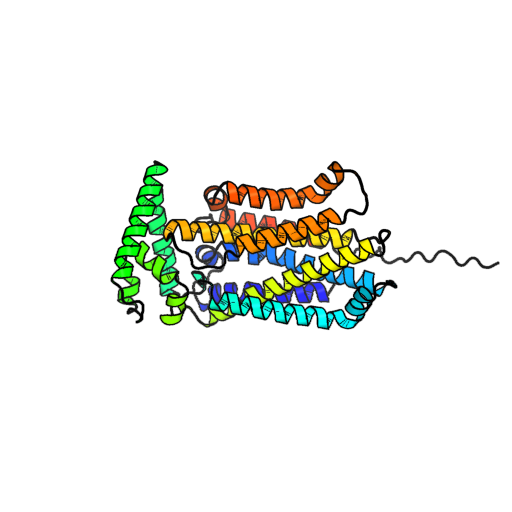LU A C 1
ATOM 2084 O O . GLU A 1 262 ? 7.324 7.577 -13.684 1.00 66.44 262 GLU A O 1
ATOM 2089 N N . MET A 1 263 ? 5.713 6.491 -12.590 1.00 66.38 263 MET A N 1
ATOM 2090 C CA . MET A 1 263 ? 5.446 5.546 -13.677 1.00 66.38 263 MET A CA 1
ATOM 2091 C C . MET A 1 263 ? 4.656 6.172 -14.832 1.00 66.38 263 MET A C 1
ATOM 2093 O O . MET A 1 263 ? 4.939 5.886 -15.998 1.00 66.38 263 MET A O 1
ATOM 2097 N N . GLN A 1 264 ? 3.710 7.066 -14.534 1.00 66.50 264 GLN A N 1
ATOM 2098 C CA . GLN A 1 264 ? 2.999 7.863 -15.538 1.00 66.50 264 GLN A CA 1
ATOM 2099 C C . GLN A 1 264 ? 3.934 8.841 -16.249 1.00 66.50 264 GLN A C 1
ATOM 2101 O O . GLN A 1 264 ? 3.834 8.966 -17.462 1.00 66.50 264 GLN A O 1
ATOM 2106 N N . LEU A 1 265 ? 4.886 9.455 -15.534 1.00 62.38 265 LEU A N 1
ATOM 2107 C CA . LEU A 1 265 ? 5.927 10.299 -16.132 1.00 62.38 265 LEU A CA 1
ATOM 2108 C C . LEU A 1 265 ? 6.742 9.561 -17.205 1.00 62.38 265 LEU A C 1
ATOM 2110 O O . LEU A 1 265 ? 7.259 10.200 -18.116 1.00 62.38 265 LEU A O 1
ATOM 2114 N N . ILE A 1 266 ? 6.865 8.237 -17.088 1.00 61.94 266 ILE A N 1
ATOM 2115 C CA . ILE A 1 266 ? 7.719 7.410 -17.945 1.00 61.94 266 ILE A CA 1
ATOM 2116 C C . ILE A 1 266 ? 6.933 6.730 -19.077 1.00 61.94 266 ILE A C 1
ATOM 2118 O O . ILE A 1 266 ? 7.485 6.505 -20.153 1.00 61.94 266 ILE A O 1
ATOM 2122 N N . THR A 1 267 ? 5.663 6.377 -18.860 1.00 59.66 267 THR A N 1
ATOM 2123 C CA . THR A 1 267 ? 4.904 5.518 -19.792 1.00 59.66 267 THR A CA 1
ATOM 2124 C C . THR A 1 267 ? 3.607 6.115 -20.327 1.00 59.66 267 THR A C 1
ATOM 2126 O O . THR A 1 267 ? 3.001 5.490 -21.198 1.00 59.66 267 THR A O 1
ATOM 2129 N N . ASP A 1 268 ? 3.153 7.264 -19.807 1.00 56.78 268 ASP A N 1
ATOM 2130 C CA . ASP A 1 268 ? 1.830 7.884 -20.036 1.00 56.78 268 ASP A CA 1
ATOM 2131 C C . ASP A 1 268 ? 0.611 6.963 -19.787 1.00 56.78 268 ASP A C 1
ATOM 2133 O O . ASP A 1 268 ? -0.538 7.403 -19.847 1.00 56.78 268 ASP A O 1
ATOM 2137 N N . PHE A 1 269 ? 0.828 5.685 -19.469 1.00 54.06 269 PHE A N 1
ATOM 2138 C CA . PHE A 1 269 ? -0.198 4.661 -19.374 1.00 54.06 269 PHE A CA 1
ATOM 2139 C C . PHE A 1 269 ? 0.119 3.709 -18.224 1.00 54.06 269 PHE A C 1
ATOM 2141 O O . PHE A 1 269 ? 0.991 2.849 -18.317 1.00 54.06 269 PHE A O 1
ATOM 2148 N N . LEU A 1 270 ? -0.643 3.840 -17.140 1.00 55.91 270 LEU A N 1
ATOM 2149 C CA . LEU A 1 270 ? -0.635 2.885 -16.043 1.00 55.91 270 LEU A CA 1
ATOM 2150 C C . LEU A 1 270 ? -2.068 2.391 -15.826 1.00 55.91 270 LEU A C 1
ATOM 2152 O O . LEU A 1 270 ? -2.917 3.125 -15.318 1.00 55.91 270 LEU A O 1
ATOM 2156 N N . SER A 1 271 ? -2.342 1.148 -16.232 1.00 50.28 271 SER A N 1
ATOM 2157 C CA . SER A 1 271 ? -3.614 0.469 -15.955 1.00 50.28 271 SER A CA 1
ATOM 2158 C C . SER A 1 271 ? -3.632 -0.015 -14.503 1.00 50.28 271 SER A C 1
ATOM 2160 O O . SER A 1 271 ? -3.450 -1.199 -14.213 1.00 50.28 271 SER A O 1
ATOM 2162 N N . THR A 1 272 ? -3.819 0.918 -13.576 1.00 54.75 272 THR A N 1
ATOM 2163 C CA . THR A 1 272 ? -4.021 0.635 -12.151 1.00 54.75 272 THR A CA 1
ATOM 2164 C C . THR A 1 272 ? -5.282 1.333 -11.680 1.00 54.75 272 THR A C 1
ATOM 2166 O O . THR A 1 272 ? -5.503 2.502 -12.010 1.00 54.75 272 THR A O 1
ATOM 2169 N N . THR A 1 273 ? -6.088 0.665 -10.856 1.00 55.56 273 THR A N 1
ATOM 2170 C CA . THR A 1 273 ? -7.094 1.357 -10.045 1.00 55.56 273 THR A CA 1
ATOM 2171 C C . THR A 1 273 ? -6.408 2.489 -9.282 1.00 55.56 273 THR A C 1
ATOM 2173 O O . THR A 1 273 ? -5.381 2.261 -8.644 1.00 55.56 273 THR A O 1
ATOM 2176 N N . ARG A 1 274 ? -6.943 3.717 -9.361 1.00 63.69 274 ARG A N 1
ATOM 2177 C CA . ARG A 1 274 ? -6.439 4.897 -8.629 1.00 63.69 274 ARG A CA 1
ATOM 2178 C C . ARG A 1 274 ? -6.702 4.747 -7.125 1.00 63.69 274 ARG A C 1
ATOM 2180 O O . ARG A 1 274 ? -7.568 5.408 -6.550 1.00 63.69 274 ARG A O 1
ATOM 2187 N N . GLY A 1 275 ? -6.001 3.797 -6.506 1.00 57.88 275 GLY A N 1
ATOM 2188 C CA . GLY A 1 275 ? -6.122 3.442 -5.097 1.00 57.88 275 GLY A CA 1
ATOM 2189 C C . GLY A 1 275 ? -5.721 4.587 -4.171 1.00 57.88 275 GLY A C 1
ATOM 2190 O O . GLY A 1 275 ? -6.251 4.685 -3.072 1.00 57.88 275 GLY A O 1
ATOM 2191 N N . ASP A 1 276 ? -4.868 5.498 -4.640 1.00 57.03 276 ASP A N 1
ATOM 2192 C CA . ASP A 1 276 ? -4.595 6.788 -4.011 1.00 57.03 276 ASP A CA 1
ATOM 2193 C C . ASP A 1 276 ? -5.858 7.651 -3.893 1.00 57.03 276 ASP A C 1
ATOM 2195 O O . ASP A 1 276 ? -6.167 8.126 -2.806 1.00 57.03 276 ASP A O 1
ATOM 2199 N N . VAL A 1 277 ? -6.624 7.812 -4.977 1.00 62.03 277 VAL A N 1
ATOM 2200 C CA . VAL A 1 277 ? -7.854 8.620 -4.981 1.00 62.03 277 VAL A CA 1
ATOM 2201 C C . VAL A 1 277 ? -8.913 7.997 -4.073 1.00 62.03 277 VAL A C 1
ATOM 2203 O O . VAL A 1 277 ? -9.509 8.696 -3.255 1.00 62.03 277 VAL A O 1
ATOM 2206 N N . LEU A 1 278 ? -9.116 6.680 -4.170 1.00 61.31 278 LEU A N 1
ATOM 2207 C CA . LEU A 1 278 ? -10.071 5.958 -3.322 1.00 61.31 278 LEU A CA 1
ATOM 2208 C C . LEU A 1 278 ? -9.688 6.033 -1.839 1.00 61.31 278 LEU A C 1
ATOM 2210 O O . LEU A 1 278 ? -10.543 6.328 -1.002 1.00 61.31 278 LEU A O 1
ATOM 2214 N N . ALA A 1 279 ? -8.408 5.830 -1.510 1.00 63.38 279 ALA A N 1
ATOM 2215 C CA . ALA A 1 279 ? -7.917 5.959 -0.144 1.00 63.38 279 ALA A CA 1
ATOM 2216 C C . ALA A 1 279 ? -8.083 7.394 0.376 1.00 63.38 279 ALA A C 1
ATOM 2218 O O . ALA A 1 279 ? -8.567 7.574 1.490 1.00 63.38 279 ALA A O 1
ATOM 2219 N N . SER A 1 280 ? -7.760 8.417 -0.423 1.00 61.22 280 SER A N 1
ATOM 2220 C CA . SER A 1 280 ? -7.958 9.822 -0.046 1.00 61.22 280 SER A CA 1
ATOM 2221 C C . SER A 1 280 ? -9.426 10.155 0.230 1.00 61.22 280 SER A C 1
ATOM 2223 O O . SER A 1 280 ? -9.708 10.798 1.238 1.00 61.22 280 SER A O 1
ATOM 2225 N N . ILE A 1 281 ? -10.363 9.690 -0.604 1.00 63.81 281 ILE A N 1
ATOM 2226 C CA . ILE A 1 281 ? -11.807 9.882 -0.380 1.00 63.81 281 ILE A CA 1
ATOM 2227 C C . ILE A 1 281 ? -12.240 9.214 0.928 1.00 63.81 281 ILE A C 1
ATOM 2229 O O . ILE A 1 281 ? -12.929 9.835 1.737 1.00 63.81 281 ILE A O 1
ATOM 2233 N N . LEU A 1 282 ? -11.808 7.971 1.162 1.00 66.44 282 LEU A N 1
ATOM 2234 C CA . LEU A 1 282 ? -12.122 7.233 2.383 1.00 66.44 282 LEU A CA 1
ATOM 2235 C C . LEU A 1 282 ? -11.581 7.958 3.623 1.00 66.44 282 LEU A C 1
ATOM 2237 O O . LEU A 1 282 ? -12.311 8.138 4.594 1.00 66.44 282 LEU A O 1
ATOM 2241 N N . ILE A 1 283 ? -10.330 8.424 3.576 1.00 66.25 283 ILE A N 1
ATOM 2242 C CA . ILE A 1 283 ? -9.702 9.187 4.659 1.00 66.25 283 ILE A CA 1
ATOM 2243 C C . ILE A 1 283 ? -10.503 10.451 4.941 1.00 66.25 283 ILE A C 1
ATOM 2245 O O . ILE A 1 283 ? -10.873 10.665 6.090 1.00 66.25 283 ILE A O 1
ATOM 2249 N N . VAL A 1 284 ? -10.825 11.251 3.918 1.00 64.75 284 VAL A N 1
ATOM 2250 C CA . VAL A 1 284 ? -11.643 12.467 4.068 1.00 64.75 284 VAL A CA 1
ATOM 2251 C C . VAL A 1 284 ? -13.005 12.139 4.681 1.00 64.75 284 VAL A C 1
ATOM 2253 O O . VAL A 1 284 ? -13.440 12.844 5.588 1.00 64.75 284 VAL A O 1
ATOM 2256 N N . GLY A 1 285 ? -13.644 11.044 4.262 1.00 63.34 285 GLY A N 1
ATOM 2257 C CA . GLY A 1 285 ? -14.892 10.564 4.856 1.00 63.34 285 GLY A CA 1
ATOM 2258 C C . GLY A 1 285 ? -14.754 10.233 6.345 1.00 63.34 285 GLY A C 1
ATOM 2259 O O . GLY A 1 285 ? -15.582 10.656 7.149 1.00 63.34 285 GLY A O 1
ATOM 2260 N N . VAL A 1 286 ? -13.681 9.544 6.744 1.00 66.00 286 VAL A N 1
ATOM 2261 C CA . VAL A 1 286 ? -13.398 9.231 8.155 1.00 66.00 286 VAL A CA 1
ATOM 2262 C C . VAL A 1 286 ? -13.069 10.488 8.955 1.00 66.00 286 VAL A C 1
ATOM 2264 O O . VAL A 1 286 ? -13.560 10.635 10.070 1.00 66.00 286 VAL A O 1
ATOM 2267 N N . VAL A 1 287 ? -12.294 11.422 8.395 1.00 66.19 287 VAL A N 1
ATOM 2268 C CA . VAL A 1 287 ? -12.026 12.728 9.019 1.00 66.19 287 VAL A CA 1
ATOM 2269 C C . VAL A 1 287 ? -13.335 13.464 9.265 1.00 66.19 287 VAL A C 1
ATOM 2271 O O . VAL A 1 287 ? -13.562 13.946 10.369 1.00 66.19 287 VAL A O 1
ATOM 2274 N N . PHE A 1 288 ? -14.208 13.523 8.258 1.00 64.12 288 PHE A N 1
ATOM 2275 C CA . PHE A 1 288 ? -15.498 14.194 8.357 1.00 64.12 288 PHE A CA 1
ATOM 2276 C C . PHE A 1 288 ? -16.386 13.546 9.420 1.00 64.12 288 PHE A C 1
ATOM 2278 O O . PHE A 1 288 ? -16.975 14.251 10.235 1.00 64.12 288 PHE A O 1
ATOM 2285 N N . LEU A 1 289 ? -16.411 12.210 9.478 1.00 65.56 289 LEU A N 1
ATOM 2286 C CA . LEU A 1 289 ? -17.086 11.479 10.547 1.00 65.56 289 LEU A CA 1
ATOM 2287 C C . LEU A 1 289 ? -16.511 11.865 11.913 1.00 65.56 289 LEU A C 1
ATOM 2289 O O . LEU A 1 289 ? -17.268 12.307 12.766 1.00 65.56 289 LEU A O 1
ATOM 2293 N N . VAL A 1 290 ? -15.194 11.806 12.113 1.00 63.69 290 VAL A N 1
ATOM 2294 C CA . VAL A 1 290 ? -14.544 12.169 13.387 1.00 63.69 290 VAL A CA 1
ATOM 2295 C C . VAL A 1 290 ? -14.809 13.627 13.785 1.00 63.69 290 VAL A C 1
ATOM 2297 O O . VAL A 1 290 ? -15.043 13.905 14.957 1.00 63.69 290 VAL A O 1
ATOM 2300 N N . VAL A 1 291 ? -14.809 14.555 12.826 1.00 61.91 291 VAL A N 1
ATOM 2301 C CA . VAL A 1 291 ? -15.097 15.982 13.049 1.00 61.91 291 VAL A CA 1
ATOM 2302 C C . VAL A 1 291 ? -16.571 16.216 13.389 1.00 61.91 291 VAL A C 1
ATOM 2304 O O . VAL A 1 291 ? -16.873 17.033 14.253 1.00 61.91 291 VAL A O 1
ATOM 2307 N N . SER A 1 292 ? -17.491 15.469 12.773 1.00 61.25 292 SER A N 1
ATOM 2308 C CA . SER A 1 292 ? -18.937 15.575 13.032 1.00 61.25 292 SER A CA 1
ATOM 2309 C C . SER A 1 292 ? -19.360 15.126 14.437 1.00 61.25 292 SER A C 1
ATOM 2311 O O . SER A 1 292 ? -20.516 15.296 14.819 1.00 61.25 292 SER A O 1
ATOM 2313 N N . ILE A 1 293 ? -18.435 14.536 15.195 1.00 56.69 293 ILE A N 1
ATOM 2314 C CA . ILE A 1 293 ? -18.688 13.862 16.466 1.00 56.69 293 ILE A CA 1
ATOM 2315 C C . ILE A 1 293 ? -18.310 14.719 17.684 1.00 56.69 293 ILE A C 1
ATOM 2317 O O . ILE A 1 293 ? -18.559 14.271 18.795 1.00 56.69 293 ILE A O 1
ATOM 2321 N N . ASP A 1 294 ? -17.745 15.929 17.535 1.00 55.06 294 ASP A N 1
ATOM 2322 C CA . ASP A 1 294 ? -17.238 16.696 18.690 1.00 55.06 294 ASP A CA 1
ATOM 2323 C C . ASP A 1 294 ? -18.328 16.924 19.768 1.00 55.06 294 ASP A C 1
ATOM 2325 O O . ASP A 1 294 ? -19.247 17.725 19.563 1.00 55.06 294 ASP A O 1
ATOM 2329 N N . PRO A 1 295 ? -18.247 16.234 20.928 1.00 48.50 295 PRO A N 1
ATOM 2330 C CA . PRO A 1 295 ? -19.282 16.292 21.958 1.00 48.50 295 PRO A CA 1
ATOM 2331 C C . PRO A 1 295 ? -19.241 17.609 22.748 1.00 48.50 295 PRO A C 1
ATOM 2333 O O . PRO A 1 295 ? -20.140 17.892 23.538 1.00 48.50 295 PRO A O 1
ATOM 2336 N N . LYS A 1 296 ? -18.214 18.443 22.534 1.00 51.69 296 LYS A N 1
ATOM 2337 C CA . LYS A 1 296 ? -18.091 19.785 23.111 1.00 51.69 296 LYS A CA 1
ATOM 2338 C C . LYS A 1 296 ? -18.345 20.816 22.020 1.00 51.69 296 LYS A C 1
ATOM 2340 O O . LYS A 1 296 ? -17.419 21.394 21.461 1.00 51.69 296 LYS A O 1
ATOM 2345 N N . GLY A 1 297 ? -19.614 21.021 21.689 1.00 47.38 297 GLY A N 1
ATOM 2346 C CA . GLY A 1 297 ? -19.997 22.013 20.693 1.00 47.38 297 GLY A CA 1
ATOM 2347 C C . GLY A 1 297 ? -19.375 23.397 20.950 1.00 47.38 297 GLY A C 1
ATOM 2348 O O . GLY A 1 297 ? -19.373 23.881 22.079 1.00 47.38 297 GLY A O 1
ATOM 2349 N N . LYS A 1 298 ? -18.969 24.038 19.842 1.00 47.38 298 LYS A N 1
ATOM 2350 C CA . LYS A 1 298 ? -18.852 25.496 19.609 1.00 47.38 298 LYS A CA 1
ATOM 2351 C C . LYS A 1 298 ? -17.503 26.219 19.714 1.00 47.38 298 LYS A C 1
ATOM 2353 O O . LYS A 1 298 ? -17.525 27.441 19.658 1.00 47.38 298 LYS A O 1
ATOM 2358 N N . ASP A 1 299 ? -16.352 25.549 19.682 1.00 52.06 299 ASP A N 1
ATOM 2359 C CA . ASP A 1 299 ? -15.106 26.264 19.347 1.00 52.06 299 ASP A CA 1
ATOM 2360 C C . ASP A 1 299 ? -14.405 25.660 18.134 1.00 52.06 299 ASP A C 1
ATOM 2362 O O . ASP A 1 299 ? -13.695 24.657 18.225 1.00 52.06 299 ASP A O 1
ATOM 2366 N N . LEU A 1 300 ? -14.569 26.325 16.984 1.00 50.81 300 LEU A N 1
ATOM 2367 C CA . LEU A 1 300 ? -13.853 26.017 15.743 1.00 50.81 300 LEU A CA 1
ATOM 2368 C C . LEU A 1 300 ? -12.335 25.956 15.991 1.00 50.81 300 LEU A C 1
ATOM 2370 O O . LEU A 1 300 ? -11.644 25.138 15.392 1.00 50.81 300 LEU A O 1
ATOM 2374 N N . PHE A 1 301 ? -11.827 26.775 16.918 1.00 48.00 301 PHE A N 1
ATOM 2375 C CA . PHE A 1 301 ? -10.419 26.818 17.305 1.00 48.00 301 PHE A CA 1
ATOM 2376 C C . PHE A 1 301 ? -9.964 25.573 18.086 1.00 48.00 301 PHE A C 1
ATOM 2378 O O . PHE A 1 301 ? -8.915 25.010 17.776 1.00 48.00 301 PHE A O 1
ATOM 2385 N N . ASN A 1 302 ? -10.761 25.077 19.042 1.00 51.78 302 ASN A N 1
ATOM 2386 C CA . ASN A 1 302 ? -10.456 23.826 19.752 1.00 51.78 302 ASN A CA 1
ATOM 2387 C C . ASN A 1 302 ? -10.575 22.609 18.830 1.00 51.78 302 ASN A C 1
ATOM 2389 O O . ASN A 1 302 ? -9.762 21.689 18.926 1.00 51.78 302 ASN A O 1
ATOM 2393 N N . LEU A 1 303 ? -11.543 22.623 17.912 1.00 51.22 303 LEU A N 1
ATOM 2394 C CA . LEU A 1 303 ? -11.708 21.609 16.873 1.00 51.22 303 LEU A CA 1
ATOM 2395 C C . LEU A 1 303 ? -10.506 21.598 15.911 1.00 51.22 303 LEU A C 1
ATOM 2397 O O . LEU A 1 303 ? -9.965 20.528 15.621 1.00 51.22 303 LEU A O 1
ATOM 2401 N N . LEU A 1 304 ? -10.045 22.778 15.474 1.00 51.06 304 LEU A N 1
ATOM 2402 C CA . LEU A 1 304 ? -8.842 22.959 14.655 1.00 51.06 304 LEU A CA 1
ATOM 2403 C C . LEU A 1 304 ? -7.585 22.488 15.388 1.00 51.06 304 LEU A C 1
ATOM 2405 O O . LEU A 1 304 ? -6.822 21.732 14.807 1.00 51.06 304 LEU A O 1
ATOM 2409 N N . MET A 1 305 ? -7.393 22.847 16.660 1.00 50.00 305 MET A N 1
ATOM 2410 C CA . MET A 1 305 ? -6.236 22.423 17.462 1.00 50.00 305 MET A CA 1
ATOM 2411 C C . MET A 1 305 ? -6.238 20.915 17.761 1.00 50.00 305 MET A C 1
ATOM 2413 O O . MET A 1 305 ? -5.213 20.250 17.620 1.00 50.00 305 MET A O 1
ATOM 2417 N N . ARG A 1 306 ? -7.393 20.325 18.102 1.00 52.19 306 ARG A N 1
ATOM 2418 C CA . ARG A 1 306 ? -7.536 18.870 18.321 1.00 52.19 306 ARG A CA 1
ATOM 2419 C C . ARG A 1 306 ? -7.414 18.054 17.039 1.00 52.19 306 ARG A C 1
ATOM 2421 O O . ARG A 1 306 ? -7.111 16.860 17.117 1.00 52.19 306 ARG A O 1
ATOM 2428 N N . SER A 1 307 ? -7.707 18.659 15.895 1.00 51.69 307 SER A N 1
ATOM 2429 C CA . SER A 1 307 ? -7.583 18.040 14.575 1.00 51.69 307 SER A CA 1
ATOM 2430 C C . SER A 1 307 ? -6.307 18.478 13.864 1.00 51.69 307 SER A C 1
ATOM 2432 O O . SER A 1 307 ? -6.039 17.978 12.782 1.00 51.69 307 SER A O 1
ATOM 2434 N N . PHE A 1 308 ? -5.489 19.348 14.467 1.00 52.38 308 PHE A N 1
ATOM 2435 C CA . PHE A 1 308 ? -4.300 19.934 13.851 1.00 52.38 308 PHE A CA 1
ATOM 2436 C C . PHE A 1 308 ? -3.312 18.877 13.360 1.00 52.38 308 PHE A C 1
ATOM 2438 O O . PHE A 1 308 ? -2.923 18.970 12.206 1.00 52.38 308 PHE A O 1
ATOM 2445 N N . PRO A 1 309 ? -2.972 17.809 14.109 1.00 53.22 309 PRO A N 1
ATOM 2446 C CA . PRO A 1 309 ? -2.093 16.762 13.583 1.00 53.22 309 PRO A CA 1
ATOM 2447 C C . PRO A 1 309 ? -2.690 16.067 12.354 1.00 53.22 309 PRO A C 1
ATOM 2449 O O . PRO A 1 309 ? -1.981 15.697 11.425 1.00 53.22 309 PRO A O 1
ATOM 2452 N N . LEU A 1 310 ? -4.013 15.927 12.329 1.00 56.34 310 LEU A N 1
ATOM 2453 C CA . LEU A 1 310 ? -4.751 15.238 11.281 1.00 56.34 310 LEU A CA 1
ATOM 2454 C C . LEU A 1 310 ? -4.937 16.130 10.044 1.00 56.34 310 LEU A C 1
ATOM 2456 O O . LEU A 1 310 ? -4.798 15.648 8.929 1.00 56.34 310 LEU A O 1
ATOM 2460 N N . ILE A 1 311 ? -5.150 17.434 10.233 1.00 60.16 311 ILE A N 1
ATOM 2461 C CA . ILE A 1 311 ? -5.180 18.468 9.189 1.00 60.16 311 ILE A CA 1
ATOM 2462 C C . ILE A 1 311 ? -3.774 18.735 8.658 1.00 60.16 311 ILE A C 1
ATOM 2464 O O . ILE A 1 311 ? -3.614 18.927 7.464 1.00 60.16 311 ILE A O 1
ATOM 2468 N N . VAL A 1 312 ? -2.743 18.709 9.500 1.00 59.53 312 VAL A N 1
ATOM 2469 C CA . VAL A 1 312 ? -1.353 18.834 9.062 1.00 59.53 312 VAL A CA 1
ATOM 2470 C C . VAL A 1 312 ? -0.983 17.620 8.236 1.00 59.53 312 VAL A C 1
ATOM 2472 O O . VAL A 1 312 ? -0.485 17.812 7.141 1.00 59.53 312 VAL A O 1
ATOM 2475 N N . VAL A 1 313 ? -1.268 16.388 8.666 1.00 57.97 313 VAL A N 1
ATOM 2476 C CA . VAL A 1 313 ? -0.929 15.182 7.887 1.00 57.97 313 VAL A CA 1
ATOM 2477 C C . VAL A 1 313 ? -1.800 15.045 6.634 1.00 57.97 313 VAL A C 1
ATOM 2479 O O . VAL A 1 313 ? -1.267 14.824 5.549 1.00 57.97 313 VAL A O 1
ATOM 2482 N N . ALA A 1 314 ? -3.119 15.225 6.728 1.00 56.66 314 ALA A N 1
ATOM 2483 C CA . ALA A 1 314 ? -4.011 15.148 5.568 1.00 56.66 314 ALA A CA 1
ATOM 2484 C C . ALA A 1 314 ? -3.815 16.339 4.621 1.00 56.66 314 ALA A C 1
ATOM 2486 O O . ALA A 1 314 ? -3.740 16.159 3.413 1.00 56.66 314 ALA A O 1
ATOM 2487 N N . GLY A 1 315 ? -3.671 17.547 5.160 1.00 57.78 315 GLY A N 1
ATOM 2488 C CA . GLY A 1 315 ? -3.420 18.776 4.413 1.00 57.78 315 GLY A CA 1
ATOM 2489 C C . GLY A 1 315 ? -2.034 18.811 3.788 1.00 57.78 315 GLY A C 1
ATOM 2490 O O . GLY A 1 315 ? -1.929 19.217 2.641 1.00 57.78 315 GLY A O 1
ATOM 2491 N N . SER A 1 316 ? -0.987 18.312 4.454 1.00 57.00 316 SER A N 1
ATOM 2492 C CA . SER A 1 316 ? 0.318 18.114 3.806 1.00 57.00 316 SER A CA 1
ATOM 2493 C C . SER A 1 316 ? 0.257 16.994 2.775 1.00 57.00 316 SER A C 1
ATOM 2495 O O . SER A 1 316 ? 0.846 17.146 1.716 1.00 57.00 316 SER A O 1
ATOM 2497 N N . SER A 1 317 ? -0.536 15.940 2.984 1.00 52.69 317 SER A N 1
ATOM 2498 C CA . SER A 1 317 ? -0.769 14.924 1.949 1.00 52.69 317 SER A CA 1
ATOM 2499 C C . SER A 1 317 ? -1.464 15.506 0.717 1.00 52.69 317 SER A C 1
ATOM 2501 O O . SER A 1 317 ? -1.033 15.231 -0.401 1.00 52.69 317 SER A O 1
ATOM 2503 N N . VAL A 1 318 ? -2.480 16.357 0.903 1.00 54.84 318 VAL A N 1
ATOM 2504 C CA . VAL A 1 318 ? -3.186 17.091 -0.165 1.00 54.84 318 VAL A CA 1
ATOM 2505 C C . VAL A 1 318 ? -2.266 18.119 -0.835 1.00 54.84 318 VAL A C 1
ATOM 2507 O O . VAL A 1 318 ? -2.158 18.163 -2.055 1.00 54.84 318 VAL A O 1
ATOM 2510 N N . TYR A 1 319 ? -1.535 18.910 -0.054 1.00 56.38 319 TYR A N 1
ATOM 2511 C CA . TYR A 1 319 ? -0.578 19.894 -0.553 1.00 56.38 319 TYR A CA 1
ATOM 2512 C C . TYR A 1 319 ? 0.558 19.235 -1.333 1.00 56.38 319 TYR A C 1
ATOM 2514 O O . TYR A 1 319 ? 0.909 19.713 -2.402 1.00 56.38 319 TYR A O 1
ATOM 2522 N N . LEU A 1 320 ? 1.110 18.117 -0.861 1.00 53.44 320 LEU A N 1
ATOM 2523 C CA . LEU A 1 320 ? 2.170 17.378 -1.552 1.00 53.44 320 LEU A CA 1
ATOM 2524 C C . LEU A 1 320 ? 1.630 16.665 -2.793 1.00 53.44 320 LEU A C 1
ATOM 2526 O O . LEU A 1 320 ? 2.330 16.568 -3.798 1.00 53.44 320 LEU A O 1
ATOM 2530 N N . THR A 1 321 ? 0.362 16.246 -2.778 1.00 52.16 321 THR A N 1
ATOM 2531 C CA . THR A 1 321 ? -0.298 15.754 -3.995 1.00 52.16 321 THR A CA 1
ATOM 2532 C C . THR A 1 321 ? -0.583 16.851 -5.021 1.00 52.16 321 THR A C 1
ATOM 2534 O O . THR A 1 321 ? -0.644 16.533 -6.211 1.00 52.16 321 THR A O 1
ATOM 2537 N N . LEU A 1 322 ? -0.707 18.114 -4.595 1.00 53.59 322 LEU A N 1
ATOM 2538 C CA . LEU A 1 322 ? -0.820 19.294 -5.463 1.00 53.59 322 LEU A CA 1
ATOM 2539 C C . LEU A 1 322 ? 0.549 19.850 -5.906 1.00 53.59 322 LEU A C 1
ATOM 2541 O O . LEU A 1 322 ? 0.684 20.288 -7.041 1.00 53.59 322 LEU A O 1
ATOM 2545 N N . SER A 1 323 ? 1.569 19.791 -5.043 1.00 54.47 323 SER A N 1
ATOM 2546 C CA . SER A 1 323 ? 2.932 20.309 -5.281 1.00 54.47 323 SER A CA 1
ATOM 2547 C C . SER A 1 323 ? 3.774 19.409 -6.193 1.00 54.47 323 SER A C 1
ATOM 2549 O O . SER A 1 323 ? 4.844 19.805 -6.649 1.00 54.47 323 SER A O 1
ATOM 2551 N N . GLY A 1 324 ? 3.289 18.200 -6.475 1.00 53.34 324 GLY A N 1
ATOM 2552 C CA . GLY A 1 324 ? 3.880 17.280 -7.437 1.00 53.34 324 GLY A CA 1
ATOM 2553 C C . GLY A 1 324 ? 4.980 16.366 -6.869 1.00 53.34 324 GLY A C 1
ATOM 2554 O O . GLY A 1 324 ? 5.539 16.606 -5.796 1.00 53.34 324 GLY A O 1
ATOM 2555 N N . PRO A 1 325 ? 5.323 15.291 -7.604 1.00 56.81 325 PRO A N 1
ATOM 2556 C CA . PRO A 1 325 ? 6.248 14.238 -7.163 1.00 56.81 325 PRO A CA 1
ATOM 2557 C C . PRO A 1 325 ? 7.692 14.720 -6.924 1.00 56.81 325 PRO A C 1
ATOM 2559 O O . PRO A 1 325 ? 8.449 14.059 -6.216 1.00 56.81 325 PRO A O 1
ATOM 2562 N N . LEU A 1 326 ? 8.081 15.888 -7.448 1.00 60.66 326 LEU A N 1
ATOM 2563 C CA . LEU A 1 326 ? 9.435 16.442 -7.311 1.00 60.66 326 LEU A CA 1
ATOM 2564 C C . LEU A 1 326 ? 9.831 16.729 -5.852 1.00 60.66 326 LEU A C 1
ATOM 2566 O O . LEU A 1 326 ? 10.981 16.503 -5.486 1.00 60.66 326 LEU A O 1
ATOM 2570 N N . ALA A 1 327 ? 8.891 17.160 -5.006 1.00 58.56 327 ALA A N 1
ATOM 2571 C CA . ALA A 1 327 ? 9.171 17.486 -3.603 1.00 58.56 327 ALA A CA 1
ATOM 2572 C C . ALA A 1 327 ? 9.375 16.241 -2.715 1.00 58.56 327 ALA A C 1
ATOM 2574 O O . ALA A 1 327 ? 10.107 16.286 -1.729 1.00 58.56 327 ALA A O 1
ATOM 2575 N N . LEU A 1 328 ? 8.747 15.113 -3.069 1.00 63.34 328 LEU A N 1
ATOM 2576 C CA . LEU A 1 328 ? 8.807 13.853 -2.311 1.00 63.34 328 LEU A CA 1
ATOM 2577 C C . LEU A 1 328 ? 9.986 12.960 -2.713 1.00 63.34 328 LEU A C 1
ATOM 2579 O O . LEU A 1 328 ? 10.381 12.061 -1.968 1.00 63.34 328 LEU A O 1
ATOM 2583 N N . ARG A 1 329 ? 10.576 13.228 -3.878 1.00 63.22 329 ARG A N 1
ATOM 2584 C CA . ARG A 1 329 ? 11.653 12.445 -4.489 1.00 63.22 329 ARG A CA 1
ATOM 2585 C C . ARG A 1 329 ? 12.878 12.213 -3.589 1.00 63.22 329 ARG A C 1
ATOM 2587 O O . ARG A 1 329 ? 13.336 11.073 -3.550 1.00 63.22 329 ARG A O 1
ATOM 2594 N N . PRO A 1 330 ? 13.412 13.197 -2.839 1.00 62.19 330 PRO A N 1
ATOM 2595 C CA . PRO A 1 330 ? 14.583 12.960 -1.988 1.00 62.19 330 PRO A CA 1
ATOM 2596 C C . PRO A 1 330 ? 14.301 12.002 -0.820 1.00 62.19 330 PRO A C 1
ATOM 2598 O O . PRO A 1 330 ? 15.230 11.427 -0.253 1.00 62.19 330 PRO A O 1
ATOM 2601 N N . PHE A 1 331 ? 13.023 11.850 -0.458 1.00 62.50 331 PHE A N 1
ATOM 2602 C CA . PHE A 1 331 ? 12.567 11.134 0.732 1.00 62.50 331 PHE A CA 1
ATOM 2603 C C . PHE A 1 331 ? 11.966 9.759 0.424 1.00 62.50 331 PHE A C 1
ATOM 2605 O O . PHE A 1 331 ? 12.084 8.859 1.250 1.00 62.50 331 PHE A O 1
ATOM 2612 N N . ILE A 1 332 ? 11.304 9.608 -0.730 1.00 65.81 332 ILE A N 1
ATOM 2613 C CA . ILE A 1 332 ? 10.517 8.416 -1.113 1.00 65.81 332 ILE A CA 1
ATOM 2614 C C . ILE A 1 332 ? 10.911 7.909 -2.518 1.00 65.81 332 ILE A C 1
ATOM 2616 O O . ILE A 1 332 ? 10.387 6.913 -2.998 1.00 65.81 332 ILE A O 1
ATOM 2620 N N . GLY A 1 333 ? 11.849 8.567 -3.203 1.00 61.53 333 GLY A N 1
ATOM 2621 C CA . GLY A 1 333 ? 12.261 8.193 -4.557 1.00 61.53 333 GLY A CA 1
ATOM 2622 C C . GLY A 1 333 ? 13.280 7.067 -4.627 1.00 61.53 333 GLY A C 1
ATOM 2623 O O . GLY A 1 333 ? 14.051 6.853 -3.697 1.00 61.53 333 GLY A O 1
ATOM 2624 N N . ILE A 1 334 ? 13.371 6.410 -5.787 1.00 64.69 334 ILE A N 1
ATOM 2625 C CA . ILE A 1 334 ? 14.351 5.339 -6.083 1.00 64.69 334 ILE A CA 1
ATOM 2626 C C . ILE A 1 334 ? 15.807 5.766 -5.767 1.00 64.69 334 ILE A C 1
ATOM 2628 O O . ILE A 1 334 ? 16.650 4.935 -5.416 1.00 64.69 334 ILE A O 1
ATOM 2632 N N . GLU A 1 335 ? 16.088 7.070 -5.837 1.00 61.59 335 GLU A N 1
ATOM 2633 C CA . GLU A 1 335 ? 17.384 7.717 -5.579 1.00 61.59 335 GLU A CA 1
ATOM 2634 C C . GLU A 1 335 ? 17.575 8.233 -4.143 1.00 61.59 335 GLU A C 1
ATOM 2636 O O . GLU A 1 335 ? 18.628 8.791 -3.841 1.00 61.59 335 GLU A O 1
ATOM 2641 N N . ALA A 1 336 ? 16.597 8.068 -3.244 1.00 64.88 336 ALA A N 1
ATOM 2642 C CA . ALA A 1 336 ? 16.731 8.533 -1.865 1.00 64.88 336 ALA A CA 1
ATOM 2643 C C . ALA A 1 336 ? 18.006 7.948 -1.244 1.00 64.88 336 ALA A C 1
ATOM 2645 O O . ALA A 1 336 ? 18.207 6.732 -1.281 1.00 64.88 336 ALA A O 1
ATOM 2646 N N . ASN A 1 337 ? 18.871 8.794 -0.684 1.00 70.31 337 ASN A N 1
ATOM 2647 C CA . ASN A 1 337 ? 20.123 8.343 -0.081 1.00 70.31 337 ASN A CA 1
ATOM 2648 C C . ASN A 1 337 ? 19.827 7.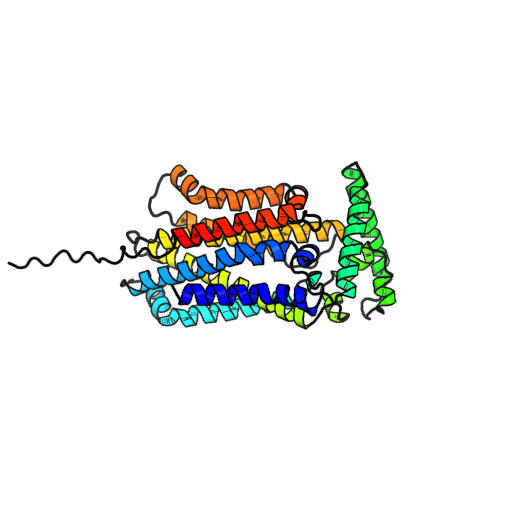425 1.121 1.00 70.31 337 ASN A C 1
ATOM 2650 O O . ASN A 1 337 ? 18.852 7.629 1.847 1.00 70.31 337 ASN A O 1
ATOM 2654 N N . ILE A 1 338 ? 20.688 6.433 1.358 1.00 68.69 338 ILE A N 1
ATOM 2655 C CA . ILE A 1 338 ? 20.632 5.523 2.510 1.00 68.69 338 ILE A CA 1
ATOM 2656 C C . ILE A 1 338 ? 20.488 6.311 3.820 1.00 68.69 338 ILE A C 1
ATOM 2658 O O . ILE A 1 338 ? 19.673 5.937 4.658 1.00 68.69 338 ILE A O 1
ATOM 2662 N N . GLY A 1 339 ? 21.197 7.439 3.965 1.00 67.75 339 GLY A N 1
ATOM 2663 C CA . GLY A 1 339 ? 21.075 8.317 5.135 1.00 67.75 339 GLY A CA 1
ATOM 2664 C C . GLY A 1 339 ? 19.642 8.812 5.372 1.00 67.75 339 GLY A C 1
ATOM 2665 O O . GLY A 1 339 ? 19.112 8.661 6.470 1.00 67.75 339 GLY A O 1
ATOM 2666 N N . THR A 1 340 ? 18.971 9.315 4.332 1.00 69.19 340 THR A N 1
ATOM 2667 C CA . THR A 1 340 ? 17.573 9.774 4.412 1.00 69.19 340 THR A CA 1
ATOM 2668 C C . THR A 1 340 ? 16.622 8.632 4.765 1.00 69.19 340 THR A C 1
ATOM 2670 O O . THR A 1 340 ? 15.725 8.810 5.588 1.00 69.19 340 THR A O 1
ATOM 2673 N N . ARG A 1 341 ? 16.845 7.437 4.198 1.00 69.88 341 ARG A N 1
ATOM 2674 C CA . ARG A 1 341 ? 16.047 6.236 4.501 1.00 69.88 341 ARG A CA 1
ATOM 2675 C C . ARG A 1 341 ? 16.158 5.855 5.978 1.00 69.88 341 ARG A C 1
ATOM 2677 O O . ARG A 1 341 ? 15.142 5.616 6.620 1.00 69.88 341 ARG A O 1
ATOM 2684 N N . VAL A 1 342 ? 17.374 5.842 6.526 1.00 70.44 342 VAL A N 1
ATOM 2685 C CA . VAL A 1 342 ? 17.626 5.518 7.940 1.00 70.44 342 VAL A CA 1
ATOM 2686 C C . VAL A 1 342 ? 17.005 6.565 8.866 1.00 70.44 342 VAL A C 1
ATOM 2688 O O . VAL A 1 342 ? 16.348 6.199 9.837 1.00 70.44 342 VAL A O 1
ATOM 2691 N N . ILE A 1 343 ? 17.142 7.855 8.549 1.00 73.62 343 ILE A N 1
ATOM 2692 C CA . ILE A 1 343 ? 16.542 8.942 9.338 1.00 73.62 343 ILE A CA 1
ATOM 2693 C C . ILE A 1 343 ? 15.016 8.811 9.380 1.00 73.62 343 ILE A C 1
ATOM 2695 O O . ILE A 1 343 ? 14.430 8.881 10.459 1.00 73.62 343 ILE A O 1
ATOM 2699 N N . LEU A 1 344 ? 14.369 8.565 8.235 1.00 70.38 344 LEU A N 1
ATOM 2700 C CA . LEU A 1 344 ? 12.920 8.345 8.174 1.00 70.38 344 LEU A CA 1
ATOM 2701 C C . LEU A 1 344 ? 12.491 7.150 9.030 1.00 70.38 344 LEU A C 1
ATOM 2703 O O . LEU A 1 344 ? 11.502 7.243 9.757 1.00 70.38 344 LEU A O 1
ATOM 2707 N N . VAL A 1 345 ? 13.259 6.055 8.993 1.00 70.69 345 VAL A N 1
ATOM 2708 C CA . VAL A 1 345 ? 12.996 4.878 9.827 1.00 70.69 345 VAL A CA 1
ATOM 2709 C C . VAL A 1 345 ? 13.078 5.218 11.314 1.00 70.69 345 VAL A C 1
ATOM 2711 O O . VAL A 1 345 ? 12.162 4.892 12.067 1.00 70.69 345 VAL A O 1
ATOM 2714 N N . ILE A 1 346 ? 14.133 5.919 11.737 1.00 73.06 346 ILE A N 1
ATOM 2715 C CA . ILE A 1 346 ? 14.334 6.314 13.137 1.00 73.06 346 ILE A CA 1
ATOM 2716 C C . ILE A 1 346 ? 13.209 7.237 13.613 1.00 73.06 346 ILE A C 1
ATOM 2718 O O . ILE A 1 346 ? 12.626 6.981 14.664 1.00 73.06 346 ILE A O 1
ATOM 2722 N N . ILE A 1 347 ? 12.867 8.276 12.845 1.00 72.94 347 ILE A N 1
ATOM 2723 C CA . ILE A 1 347 ? 11.810 9.233 13.211 1.00 72.94 347 ILE A CA 1
ATOM 2724 C C . ILE A 1 347 ? 10.475 8.510 13.421 1.00 72.94 347 ILE A C 1
ATOM 2726 O O . ILE A 1 347 ? 9.794 8.737 14.421 1.00 72.94 347 ILE A O 1
ATOM 2730 N N . MET A 1 348 ? 10.115 7.602 12.513 1.00 71.62 348 MET A N 1
ATOM 2731 C CA . MET A 1 348 ? 8.858 6.862 12.610 1.00 71.62 348 MET A CA 1
ATOM 2732 C C . MET A 1 348 ? 8.857 5.842 13.759 1.00 71.62 348 MET A C 1
ATOM 2734 O O . MET A 1 348 ? 7.832 5.684 14.422 1.00 71.62 348 MET A O 1
ATOM 2738 N N . LEU A 1 349 ? 9.990 5.186 14.046 1.00 73.56 349 LEU A N 1
ATOM 2739 C CA . LEU A 1 349 ? 10.126 4.300 15.211 1.00 73.56 349 LEU A CA 1
ATOM 2740 C C . LEU A 1 349 ? 9.975 5.068 16.523 1.00 73.56 349 LEU A C 1
ATOM 2742 O O . LEU A 1 349 ? 9.259 4.623 17.417 1.00 73.56 349 LEU A O 1
ATOM 2746 N N . VAL A 1 350 ? 10.614 6.233 16.628 1.00 74.25 350 VAL A N 1
ATOM 2747 C CA . VAL A 1 350 ? 10.491 7.114 17.793 1.00 74.25 350 VAL A CA 1
ATOM 2748 C C . VAL A 1 350 ? 9.032 7.527 17.983 1.00 74.25 350 VAL A C 1
ATOM 2750 O O . VAL A 1 350 ? 8.501 7.405 19.086 1.00 74.25 350 VAL A O 1
ATOM 2753 N N . PHE A 1 351 ? 8.346 7.927 16.910 1.00 70.50 351 PHE A N 1
ATOM 2754 C CA . PHE A 1 351 ? 6.925 8.275 16.960 1.00 70.50 351 PHE A CA 1
ATOM 2755 C C . PHE A 1 351 ? 6.045 7.097 17.415 1.00 70.50 351 PHE A C 1
ATOM 2757 O O . PHE A 1 351 ? 5.187 7.257 18.284 1.00 70.50 351 PHE A O 1
ATOM 2764 N N . PHE A 1 352 ? 6.294 5.890 16.899 1.00 73.00 352 PHE A N 1
ATOM 2765 C CA . PHE A 1 352 ? 5.591 4.678 17.325 1.00 73.00 352 PHE A CA 1
ATOM 2766 C C . PHE A 1 352 ? 5.821 4.352 18.808 1.00 73.00 352 PHE A C 1
ATOM 2768 O O . PHE A 1 352 ? 4.867 4.046 19.526 1.00 73.00 352 PHE A O 1
ATOM 2775 N N . LEU A 1 353 ? 7.061 4.469 19.294 1.00 76.56 353 LEU A N 1
ATOM 2776 C CA . LEU A 1 353 ? 7.393 4.267 20.707 1.00 76.56 353 LEU A CA 1
ATOM 2777 C C . LEU A 1 353 ? 6.660 5.267 21.606 1.00 76.56 353 LEU A C 1
ATOM 2779 O O . LEU A 1 353 ? 6.101 4.866 22.627 1.00 76.56 353 LEU A O 1
ATOM 2783 N N . PHE A 1 354 ? 6.588 6.541 21.208 1.00 76.75 354 PHE A N 1
ATOM 2784 C CA . PHE A 1 354 ? 5.803 7.546 21.928 1.00 76.75 354 PHE A CA 1
ATOM 2785 C C . PHE A 1 354 ? 4.319 7.170 22.006 1.00 76.75 354 PHE A C 1
ATOM 2787 O O . PHE A 1 354 ? 3.728 7.269 23.083 1.00 76.75 354 PHE A O 1
ATOM 2794 N N . ILE A 1 355 ? 3.726 6.675 20.913 1.00 72.25 355 ILE A N 1
ATOM 2795 C CA . ILE A 1 355 ? 2.331 6.206 20.906 1.00 72.25 355 ILE A CA 1
ATOM 2796 C C . ILE A 1 355 ? 2.151 5.009 21.843 1.00 72.25 355 ILE A C 1
ATOM 2798 O O . ILE A 1 355 ? 1.201 4.990 22.628 1.00 72.25 355 ILE A O 1
ATOM 2802 N N . ILE A 1 356 ? 3.047 4.017 21.813 1.00 76.31 35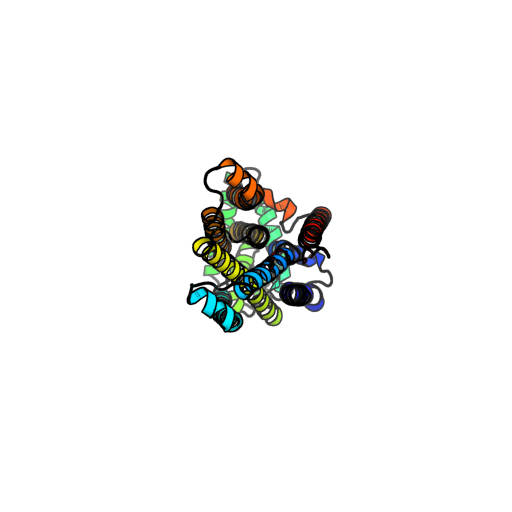6 ILE A N 1
ATOM 2803 C CA . ILE A 1 356 ? 2.975 2.867 22.728 1.00 76.31 356 ILE A CA 1
ATOM 2804 C C . ILE A 1 356 ? 3.036 3.344 24.179 1.00 76.31 356 ILE A C 1
ATOM 2806 O O . ILE A 1 356 ? 2.169 2.979 24.969 1.00 76.31 356 ILE A O 1
ATOM 2810 N N . ILE A 1 357 ? 4.016 4.180 24.528 1.00 77.56 357 ILE A N 1
ATOM 2811 C CA . ILE A 1 357 ? 4.211 4.674 25.898 1.00 77.56 357 ILE A CA 1
ATOM 2812 C C . ILE A 1 357 ? 3.002 5.500 26.357 1.00 77.56 357 ILE A C 1
ATOM 2814 O O . ILE A 1 357 ? 2.523 5.323 27.479 1.00 77.56 357 ILE A O 1
ATOM 2818 N N . GLY A 1 358 ? 2.474 6.370 25.492 1.00 68.81 358 GLY A N 1
ATOM 2819 C CA . GLY A 1 358 ? 1.301 7.195 25.788 1.00 68.81 358 GLY A CA 1
ATOM 2820 C C . GLY A 1 358 ? 0.016 6.379 25.951 1.00 68.81 358 GLY A C 1
ATOM 2821 O O . GLY A 1 358 ? -0.835 6.708 26.776 1.00 68.81 358 GLY A O 1
ATOM 2822 N N . THR A 1 359 ? -0.113 5.275 25.213 1.00 72.19 359 THR A N 1
ATOM 2823 C CA . THR A 1 359 ? -1.319 4.433 25.202 1.00 72.19 359 THR A CA 1
ATOM 2824 C C . THR A 1 359 ? -1.211 3.183 26.072 1.00 72.19 359 THR A C 1
ATOM 2826 O O . THR A 1 359 ? -2.200 2.449 26.191 1.00 72.19 359 THR A O 1
ATOM 2829 N N . TRP A 1 360 ? -0.072 2.941 26.724 1.00 75.44 360 TRP A N 1
ATOM 2830 C CA . TRP A 1 360 ? 0.103 1.809 27.627 1.00 75.44 360 TRP A CA 1
ATOM 2831 C C . TRP A 1 360 ? -0.838 1.936 28.836 1.00 75.44 360 TRP A C 1
ATOM 2833 O O . TRP A 1 360 ? -1.067 3.039 29.347 1.00 75.44 360 TRP A O 1
ATOM 2843 N N . PRO A 1 361 ? -1.443 0.838 29.318 1.00 63.03 361 PRO A N 1
ATOM 2844 C CA . PRO A 1 361 ? -2.225 0.890 30.541 1.00 63.03 361 PRO A CA 1
ATOM 2845 C C . PRO A 1 361 ? -1.284 1.173 31.718 1.00 63.03 361 PRO A C 1
ATOM 2847 O O . PRO A 1 361 ? -0.438 0.350 32.058 1.00 63.03 361 PRO A O 1
ATOM 2850 N N . ARG A 1 362 ? -1.429 2.347 32.342 1.00 63.94 362 ARG A N 1
ATOM 2851 C CA . ARG A 1 362 ? -0.753 2.659 33.604 1.00 63.94 362 ARG A CA 1
ATOM 2852 C C . ARG A 1 362 ? -1.479 1.922 34.727 1.00 63.94 362 ARG A C 1
ATOM 2854 O O . ARG A 1 362 ? -2.694 2.066 34.875 1.00 63.94 362 ARG A O 1
ATOM 2861 N N . SER A 1 363 ? -0.741 1.122 35.489 1.00 42.03 363 SER A N 1
ATOM 2862 C CA . SER A 1 363 ? -1.200 0.466 36.715 1.00 42.03 363 SER A CA 1
ATOM 2863 C C . SER A 1 363 ? -1.658 1.534 37.714 1.00 42.03 363 SER A C 1
ATOM 2865 O O . SER A 1 363 ? -0.835 2.131 38.399 1.00 42.03 363 SER A O 1
ATOM 2867 N N . GLY A 1 364 ? -2.956 1.846 37.717 1.00 43.69 364 GLY A N 1
ATOM 2868 C CA . GLY A 1 364 ? -3.531 2.892 38.573 1.00 43.69 364 GLY A CA 1
ATOM 2869 C C . GLY A 1 364 ? -4.876 3.481 38.127 1.00 43.69 364 GLY A C 1
ATOM 2870 O O . GLY A 1 364 ? -5.455 4.252 38.875 1.00 43.69 364 GLY A O 1
ATOM 2871 N N . THR A 1 365 ? -5.412 3.137 36.948 1.00 40.78 365 THR A N 1
ATOM 2872 C CA . THR A 1 365 ? -6.703 3.681 36.444 1.00 40.78 365 THR A CA 1
ATOM 2873 C C . THR A 1 365 ? -7.867 2.679 36.452 1.00 40.78 365 THR A C 1
ATOM 2875 O O . THR A 1 365 ? -8.859 2.860 35.754 1.00 40.78 365 THR A O 1
ATOM 2878 N N . TYR A 1 366 ? -7.768 1.635 37.279 1.00 36.97 366 TYR A N 1
ATOM 2879 C CA . TYR A 1 366 ? -8.871 0.729 37.624 1.00 36.97 366 TYR A CA 1
ATOM 2880 C C . TYR A 1 366 ? -9.093 0.718 39.143 1.00 36.97 366 TYR A C 1
ATOM 2882 O O . TYR A 1 366 ? -9.038 -0.323 39.788 1.00 36.97 366 TYR A O 1
ATOM 2890 N N . THR A 1 367 ? -9.335 1.881 39.739 1.00 34.12 367 THR A N 1
ATOM 2891 C CA . THR A 1 367 ? -10.111 1.956 40.979 1.00 34.12 367 THR A CA 1
ATOM 2892 C C . THR A 1 367 ? -11.459 2.536 40.598 1.00 34.12 367 THR A C 1
ATOM 2894 O O . THR A 1 367 ? -11.612 3.731 40.359 1.00 34.12 367 THR A O 1
ATOM 2897 N N . GLY A 1 368 ? -12.439 1.645 40.441 1.00 36.41 368 GLY A N 1
ATOM 2898 C CA . GLY A 1 368 ? -13.829 2.057 40.382 1.00 36.41 368 GLY A CA 1
ATOM 2899 C C . GLY A 1 368 ? -14.145 2.870 41.632 1.00 36.41 368 GLY A C 1
ATOM 2900 O O . GLY A 1 368 ? -13.788 2.470 42.739 1.00 36.41 368 GLY A O 1
ATOM 2901 N N . ASN A 1 369 ? -14.797 4.012 41.435 1.00 28.78 369 ASN A N 1
ATOM 2902 C CA . ASN A 1 369 ? -15.505 4.725 42.486 1.00 28.78 369 ASN A CA 1
ATOM 2903 C C . ASN A 1 369 ? -16.520 3.766 43.123 1.00 28.78 369 ASN A C 1
ATOM 2905 O O . ASN A 1 369 ? -17.657 3.654 42.672 1.00 28.78 369 ASN A O 1
ATOM 2909 N N . SER A 1 370 ? -16.114 3.058 44.172 1.00 33.72 370 SER A N 1
ATOM 2910 C CA . SER A 1 370 ? -17.026 2.504 45.161 1.00 33.72 370 SER A CA 1
ATOM 2911 C C . SER A 1 370 ? -17.300 3.595 46.193 1.00 33.72 370 SER A C 1
ATOM 2913 O O . SER A 1 370 ? -16.704 3.618 47.267 1.00 33.72 370 SER A O 1
ATOM 2915 N N . SER A 1 371 ? -18.179 4.535 45.860 1.00 35.00 371 SER A N 1
ATOM 2916 C CA . SER A 1 371 ? -18.727 5.478 46.833 1.00 35.00 371 SER A CA 1
ATOM 2917 C C . SER A 1 371 ? -20.207 5.716 46.552 1.00 35.00 371 SER A C 1
ATOM 2919 O O . SER A 1 371 ? -20.579 6.543 45.728 1.00 35.00 371 SER A O 1
ATOM 2921 N N . SER A 1 372 ? -21.054 4.930 47.225 1.00 33.75 372 SER A N 1
ATOM 2922 C CA . SER A 1 372 ? -22.300 5.364 47.891 1.00 33.75 372 SER A CA 1
ATOM 2923 C C . SER A 1 372 ? -23.274 4.193 48.084 1.00 33.75 372 SER A C 1
ATOM 2925 O O . SER A 1 372 ? -24.190 3.956 47.305 1.00 33.75 372 SER A O 1
ATOM 2927 N N . ARG A 1 373 ? -23.121 3.475 49.197 1.00 32.28 373 ARG A N 1
ATOM 2928 C CA . ARG A 1 373 ? -24.284 3.003 49.958 1.00 32.28 373 ARG A CA 1
ATOM 2929 C C . ARG A 1 373 ? -24.062 3.390 51.409 1.00 32.28 373 ARG A C 1
ATOM 2931 O O . ARG A 1 373 ? -23.506 2.640 52.197 1.00 32.28 373 ARG A O 1
ATOM 2938 N N . SER A 1 374 ? -24.454 4.621 51.707 1.00 32.69 374 SER A N 1
ATOM 2939 C CA . SER A 1 374 ? -24.937 4.999 53.026 1.00 32.69 374 SER A CA 1
ATOM 2940 C C . SER A 1 374 ? -26.213 4.205 53.306 1.00 32.69 374 SER A C 1
ATOM 2942 O O . SER A 1 374 ? -27.165 4.294 52.529 1.00 32.69 374 SER A O 1
ATOM 2944 N N . ALA A 1 375 ? -26.234 3.456 54.400 1.00 34.84 375 ALA A N 1
ATOM 2945 C CA . ALA A 1 375 ? -27.464 3.048 55.062 1.00 34.84 375 ALA A CA 1
ATOM 2946 C C . ALA A 1 375 ? -27.344 3.478 56.535 1.00 34.84 375 ALA A C 1
ATOM 2948 O O . ALA A 1 375 ? -26.288 3.213 57.119 1.00 34.84 375 ALA A O 1
ATOM 2949 N N . PRO A 1 376 ? -28.333 4.200 57.094 1.00 41.50 376 PRO A N 1
ATOM 2950 C CA . PRO A 1 376 ? -28.487 4.322 58.539 1.00 41.50 376 PRO A CA 1
ATOM 2951 C C . PRO A 1 376 ? -28.865 2.983 59.180 1.00 41.50 376 PRO A C 1
ATOM 2953 O O . PRO A 1 376 ? -29.529 2.165 58.497 1.00 41.50 376 PRO A O 1
#

pLDDT: mean 73.96, std 13.61, range [28.78, 93.88]

Organism: NCBI:txid256318

Foldseek 3Di:
DVVLVVQLVVLLCLLCVLLVCLCVPFAHVDSVLCLLFALLSVLQSNFLLSLLSSLLSLLLVVLLCLLVVDDFPDPVSVCCNVCVVVVLVVLLVVLVVVLVVQLQFFQDTLSQFGRVLSVLLSVLLVVLVCVLVVDPDPVVSVVSLVVLQVVLVVVVVVDDLQDADDPCVLSPDHSLVNNQQNQDRVSCVRNVRGDPVSSVSNSSSSSSSSSSVSSLVVSLVSLLVCCVRPVVDPSVSSLVSSLSNLLSLLSSLLSVVLVVQSSCSRHVDHRGDSVSVVSLVVSVVSVVSSLVRPSDDDDPPVSCVVCVSVCCSSVVSVVDSVVDSPVCCCQRNSPNDPVSPVVSVVVSVVVSVVVCVVSPDDPPPPDPPPDDDDDD

Secondary structure (DSSP, 8-state):
-HHHHHHHHHHHHHHHHHHHHIIIIIS-S-GGGGGGT-HHHHHHHHTHHHHHHHHHHHHHHHHHHHHHHS--S-HHHHHHHHHHHHHHHHHHHHHHHHHHHHHHHSPPPGGGB-HHHHHHHHHHHHHHHHHHHT--SHHHHHHHHHHHHHHHHHHHTTS-TTSPPPHHHHHTS-HHHHHHHHT-HHHHHHTT-B-HHHHHHHHHHHHHHHHHHHHHHHHHHHHHHHHHH-TTS--HHHHHHHHHHHHHHHHHHHHHHHHHHHHHHHHS------HHHHHHHHHHHHHHHHHTT-SSTT-HHHHHHHHHHHHHHHHHHHHHHHH-TTTTHHHHSTT--HHHHHHHHHHHHHHHHHHHHHHS--TTS-----------

Sequence (376 aa):
MFWVILLTTTAYSLVIAPMLYAATFVHTKNFLALYGYAPQQFVFLVLPFLIAAYASFLCFRQVLIVIRSKAFDSEFITWISNNWVVTILFGVALVSIVTIADYLSSAKVFPTMKPIYAERSLQAARALRNDIESVVDANDREKQRHALSMRATKNIERIDLGAPLDERQLLGLDNATYIRLAMTSSIQRNWGLLDETMSTLTTLQLFVALIVAYVLLLSTMLCVIILKTSPSESIDRPIELIKYGVAAFALYPLCYRYFVAEMQLITDFLSTTRGDVLASILIVGVVFLVVSIDPKGKDLFNLLMRSFPLIVVAGSSVYLTLSGPLALRPFIGIEANIGTRVILVIIMLVFFLFIIIGTWPRSGTYTGNSSSRSAP

Radius of gyration: 23.95 Å; chains: 1; bounding box: 52×43×93 Å